Protein AF-0000000070765058 (afdb_homodimer)

Foldseek 3Di:
DAFAFQDPPDPRRHADADPVQRQARPVRRDGVLRRLVSVVVVVPPPDVPDLDQLDLVLLLSLVCLWQARFFFGDVVVLVLNCLSCVSDDPVSVQVSQVVRPHHPVCSVVGGHVVLVVPPPDPVSVVVGGGRDPVCVVVSSVSSCVNRVSPD/DAFAFQDPPDPRRHADADPVQRQARPVRRDGVLRRLVSVVVVVVVPDVPDLDQLDLVLLLSLVCLWQARFFFGDVVVLVLNCLSCVSDDPVSVQVSQVVRVHHPVCSVVGGHVVLVVPPPDPVSVVVGGGRDPVCVVVSSVSSCVNRVSPD

pLDDT: mean 85.65, std 16.6, range [37.66, 98.44]

Radius of gyration: 21.24 Å; Cα contacts (8 Å, |Δi|>4): 406; chains: 2; bounding box: 40×62×58 Å

Structure (mmCIF, N/CA/C/O backbone):
data_AF-0000000070765058-model_v1
#
loop_
_entity.id
_entity.type
_entity.pdbx_description
1 polymer 'Basonuclin zinc finger protein 2'
#
loop_
_atom_site.group_PDB
_atom_site.id
_atom_site.type_symbol
_atom_site.label_atom_id
_atom_site.label_alt_id
_atom_site.label_comp_id
_atom_site.label_asym_id
_atom_site.label_entity_id
_atom_site.label_seq_id
_atom_site.pdbx_PDB_ins_code
_atom_site.Cartn_x
_atom_site.Cartn_y
_atom_site.Cartn_z
_atom_site.occupancy
_atom_site.B_iso_or_equiv
_atom_site.auth_seq_id
_atom_site.auth_comp_id
_atom_site.auth_asym_id
_atom_site.auth_atom_id
_atom_site.pdbx_PDB_model_num
ATOM 1 N N . ASP A 1 1 ? -2.879 30.562 4.52 1 66.06 1 ASP A N 1
ATOM 2 C CA . ASP A 1 1 ? -1.509 30.906 4.891 1 66.06 1 ASP A CA 1
ATOM 3 C C . ASP A 1 1 ? -0.504 30.219 3.961 1 66.06 1 ASP A C 1
ATOM 5 O O . ASP A 1 1 ? -0.756 29.125 3.463 1 66.06 1 ASP A O 1
ATOM 9 N N . ALA A 1 2 ? 0.428 31 3.426 1 84.31 2 ALA A N 1
ATOM 10 C CA . ALA A 1 2 ? 1.481 30.484 2.557 1 84.31 2 ALA A CA 1
ATOM 11 C C . ALA A 1 2 ? 2.264 29.375 3.25 1 84.31 2 ALA A C 1
ATOM 13 O O . ALA A 1 2 ? 2.59 29.484 4.434 1 84.31 2 ALA A O 1
ATOM 14 N N . ILE A 1 3 ? 2.387 28.281 2.576 1 92.75 3 ILE A N 1
ATOM 15 C CA . ILE A 1 3 ? 3.107 27.141 3.141 1 92.75 3 ILE A CA 1
ATOM 16 C C . ILE A 1 3 ? 4.566 27.188 2.693 1 92.75 3 ILE A C 1
ATOM 18 O O . ILE A 1 3 ? 4.859 27.062 1.503 1 92.75 3 ILE A O 1
ATOM 22 N N . ARG A 1 4 ? 5.469 27.422 3.609 1 94.94 4 ARG A N 1
ATOM 23 C CA . ARG A 1 4 ? 6.895 27.531 3.305 1 94.94 4 ARG A CA 1
ATOM 24 C C . ARG A 1 4 ? 7.539 26.156 3.189 1 94.94 4 ARG A C 1
ATOM 26 O O . ARG A 1 4 ? 7.012 25.172 3.715 1 94.94 4 ARG A O 1
ATOM 33 N N . CYS A 1 5 ? 8.68 26.062 2.475 1 96.31 5 CYS A N 1
ATOM 34 C CA . CYS A 1 5 ? 9.453 24.828 2.391 1 96.31 5 CYS A CA 1
ATOM 35 C C . CYS A 1 5 ? 10.266 24.609 3.662 1 96.31 5 CYS A C 1
ATOM 37 O O . CYS A 1 5 ? 10.922 25.531 4.152 1 96.31 5 CYS A O 1
ATOM 39 N N . THR A 1 6 ? 10.305 23.406 4.195 1 94.88 6 THR A N 1
ATOM 40 C CA . THR A 1 6 ? 10.938 23.156 5.48 1 94.88 6 THR A CA 1
ATOM 41 C C . THR A 1 6 ? 12.336 22.562 5.285 1 94.88 6 THR A C 1
ATOM 43 O O . THR A 1 6 ? 13.062 22.344 6.258 1 94.88 6 THR A O 1
ATOM 46 N N . LEU A 1 7 ? 12.656 22.281 4.035 1 95.06 7 LEU A N 1
ATOM 47 C CA . LEU A 1 7 ? 13.977 21.703 3.787 1 95.06 7 LEU A CA 1
ATOM 48 C C . LEU A 1 7 ? 15.07 22.703 4.141 1 95.06 7 LEU A C 1
ATOM 50 O O . LEU A 1 7 ? 14.93 23.906 3.898 1 95.06 7 LEU A O 1
ATOM 54 N N . VAL A 1 8 ? 16.109 22.125 4.543 1 93.81 8 VAL A N 1
ATOM 55 C CA . VAL A 1 8 ? 17.234 22.922 4.992 1 93.81 8 VAL A CA 1
ATOM 56 C C . VAL A 1 8 ? 17.797 23.734 3.826 1 93.81 8 VAL A C 1
ATOM 58 O O . VAL A 1 8 ? 17.953 23.219 2.721 1 93.81 8 VAL A O 1
ATOM 61 N N . ASN A 1 9 ? 18.031 24.969 4.02 1 94.25 9 ASN A N 1
ATOM 62 C CA . ASN A 1 9 ? 18.672 25.891 3.098 1 94.25 9 ASN A CA 1
ATOM 63 C C . ASN A 1 9 ? 17.75 26.266 1.944 1 94.25 9 ASN A C 1
ATOM 65 O O . ASN A 1 9 ? 18.188 26.812 0.934 1 94.25 9 ASN A O 1
ATOM 69 N N . CYS A 1 10 ? 16.531 25.891 2.012 1 96.56 10 CYS A N 1
ATOM 70 C CA . CYS A 1 10 ? 15.578 26.359 1.015 1 96.56 10 CYS A CA 1
ATOM 71 C C . CYS A 1 10 ? 14.914 27.656 1.457 1 96.56 10 CYS A C 1
ATOM 73 O O . CYS A 1 10 ? 14.484 27.766 2.607 1 96.56 10 CYS A O 1
ATOM 75 N N . THR A 1 11 ? 14.758 28.672 0.621 1 95.62 11 THR A N 1
ATOM 76 C CA . THR A 1 11 ? 14.211 29.969 0.979 1 95.62 11 THR A CA 1
ATOM 77 C C . THR A 1 11 ? 12.805 30.141 0.412 1 95.62 11 THR A C 1
ATOM 79 O O . THR A 1 11 ? 12.258 31.25 0.395 1 95.62 11 THR A O 1
ATOM 82 N N . CYS A 1 12 ? 12.219 29.078 -0.05 1 96.75 12 CYS A N 1
ATOM 83 C CA . CYS A 1 12 ? 10.883 29.109 -0.642 1 96.75 12 CYS A CA 1
ATOM 84 C C . CYS A 1 12 ? 9.836 29.469 0.403 1 96.75 12 CYS A C 1
ATOM 86 O O . CYS A 1 12 ? 9.727 28.812 1.433 1 96.75 12 CYS A O 1
ATOM 88 N N . GLU A 1 13 ? 8.953 30.547 0.189 1 94.69 13 GLU A N 1
ATOM 89 C CA . GLU A 1 13 ? 8.008 31.047 1.187 1 94.69 13 GLU A CA 1
ATOM 90 C C . GLU A 1 13 ? 6.59 30.578 0.891 1 94.69 13 GLU A C 1
ATOM 92 O O . GLU A 1 13 ? 5.695 30.734 1.725 1 94.69 13 GLU A O 1
ATOM 97 N N . CYS A 1 14 ? 6.473 29.984 -0.295 1 95.88 14 CYS A N 1
ATOM 98 C CA . CYS A 1 14 ? 5.117 29.609 -0.673 1 95.88 14 CYS A CA 1
ATOM 99 C C . CYS A 1 14 ? 5.133 28.469 -1.682 1 95.88 14 CYS A C 1
ATOM 101 O O . CYS A 1 14 ? 5.742 28.578 -2.746 1 95.88 14 CYS A O 1
ATOM 103 N N . PHE A 1 15 ? 4.449 27.359 -1.296 1 97.31 15 PHE A N 1
ATOM 104 C CA . PHE A 1 15 ? 4.297 26.25 -2.23 1 97.31 15 PHE A CA 1
ATOM 105 C C . PHE A 1 15 ? 3.449 26.656 -3.428 1 97.31 15 PHE A C 1
ATOM 107 O O . PHE A 1 15 ? 2.346 27.188 -3.264 1 97.31 15 PHE A O 1
ATOM 114 N N . GLN A 1 16 ? 3.951 26.5 -4.637 1 96.75 16 GLN A N 1
ATOM 115 C CA . GLN A 1 16 ? 3.229 26.688 -5.887 1 96.75 16 GLN A CA 1
ATOM 116 C C . GLN A 1 16 ? 3.195 25.406 -6.711 1 96.75 16 GLN A C 1
ATOM 118 O O . GLN A 1 16 ? 4.203 25.016 -7.301 1 96.75 16 GLN A O 1
ATOM 123 N N . PRO A 1 17 ? 2.027 24.812 -6.703 1 95 17 PRO A N 1
ATOM 124 C CA . PRO A 1 17 ? 1.962 23.531 -7.414 1 95 17 PRO A CA 1
ATOM 125 C C . PRO A 1 17 ? 2.406 23.641 -8.867 1 95 17 PRO A C 1
ATOM 127 O O . PRO A 1 17 ? 2.07 24.609 -9.555 1 95 17 PRO A O 1
ATOM 130 N N . GLY A 1 18 ? 3.154 22.625 -9.281 1 92.38 18 GLY A N 1
ATOM 131 C CA . GLY A 1 18 ? 3.59 22.578 -10.664 1 92.38 18 GLY A CA 1
ATOM 132 C C . GLY A 1 18 ? 2.463 22.281 -11.633 1 92.38 18 GLY A C 1
ATOM 133 O O . GLY A 1 18 ? 1.428 21.75 -11.25 1 92.38 18 GLY A O 1
ATOM 134 N N . LYS A 1 19 ? 2.701 22.625 -12.906 1 87.56 19 LYS A N 1
ATOM 135 C CA . LYS A 1 19 ? 1.713 22.391 -13.953 1 87.56 19 LYS A CA 1
ATOM 136 C C . LYS A 1 19 ? 1.65 20.922 -14.328 1 87.56 19 LYS A C 1
ATOM 138 O O . LYS A 1 19 ? 0.565 20.375 -14.539 1 87.56 19 LYS A O 1
ATOM 143 N N . ILE A 1 20 ? 2.781 20.266 -14.305 1 85 20 ILE A N 1
ATOM 144 C CA . ILE A 1 20 ? 2.877 18.859 -14.703 1 85 20 ILE A CA 1
ATOM 145 C C . ILE A 1 20 ? 2.723 17.953 -13.477 1 85 20 ILE A C 1
ATOM 147 O O . ILE A 1 20 ? 1.953 17 -13.5 1 85 20 ILE A O 1
ATOM 151 N N . ASN A 1 21 ? 3.533 18.281 -12.508 1 89.25 21 ASN A N 1
ATOM 152 C CA . ASN A 1 21 ? 3.479 17.531 -11.266 1 89.25 21 ASN A CA 1
ATOM 153 C C . ASN A 1 21 ? 2.928 18.375 -10.117 1 89.25 21 ASN A C 1
ATOM 155 O O . ASN A 1 21 ? 3.625 19.25 -9.594 1 89.25 21 ASN A O 1
ATOM 159 N N . LEU A 1 22 ? 1.725 18.031 -9.672 1 93.75 22 LEU A N 1
ATOM 160 C CA . LEU A 1 22 ? 1.022 18.781 -8.648 1 93.75 22 LEU A CA 1
ATOM 161 C C . LEU A 1 22 ? 1.778 18.734 -7.324 1 93.75 22 LEU A C 1
ATOM 163 O O . LEU A 1 22 ? 1.591 19.609 -6.469 1 93.75 22 LEU A O 1
ATOM 167 N N . ARG A 1 23 ? 2.635 17.734 -7.117 1 96.12 23 ARG A N 1
ATOM 168 C CA . ARG A 1 23 ? 3.256 17.547 -5.809 1 96.12 23 ARG A CA 1
ATOM 169 C C . ARG A 1 23 ? 4.645 18.172 -5.766 1 96.12 23 ARG A C 1
ATOM 171 O O . ARG A 1 23 ? 5.395 17.969 -4.809 1 96.12 23 ARG A O 1
ATOM 178 N N . THR A 1 24 ? 4.953 18.859 -6.84 1 96.5 24 THR A N 1
ATOM 179 C CA . THR A 1 24 ? 6.242 19.547 -6.898 1 96.5 24 THR A CA 1
ATOM 180 C C . THR A 1 24 ? 6.047 21.047 -7.004 1 96.5 24 THR A C 1
ATOM 182 O O . THR A 1 24 ? 5.254 21.531 -7.82 1 96.5 24 THR A O 1
ATOM 185 N N . CYS A 1 25 ? 6.801 21.797 -6.176 1 97.25 25 CYS A N 1
ATOM 186 C CA . CYS A 1 25 ? 6.703 23.25 -6.168 1 97.25 25 CYS A CA 1
ATOM 187 C C . CYS A 1 25 ? 7.328 23.859 -7.422 1 97.25 25 CYS A C 1
ATOM 189 O O . CYS A 1 25 ? 8.453 23.5 -7.781 1 97.25 25 CYS A O 1
ATOM 191 N N . ASP A 1 26 ? 6.625 24.719 -8.055 1 96.56 26 ASP A N 1
ATOM 192 C CA . ASP A 1 26 ? 7.102 25.328 -9.289 1 96.56 26 ASP A CA 1
ATOM 193 C C . ASP A 1 26 ? 8.266 26.281 -9.023 1 96.56 26 ASP A C 1
ATOM 195 O O . ASP A 1 26 ? 9.094 26.531 -9.906 1 96.56 26 ASP A O 1
ATOM 199 N N . GLN A 1 27 ? 8.375 26.812 -7.848 1 95.38 27 GLN A N 1
ATOM 200 C CA . GLN A 1 27 ? 9.383 27.812 -7.492 1 95.38 27 GLN A CA 1
ATOM 201 C C . GLN A 1 27 ? 10.695 27.141 -7.078 1 95.38 27 GLN A C 1
ATOM 203 O O . GLN A 1 27 ? 11.734 27.359 -7.703 1 95.38 27 GLN A O 1
ATOM 208 N N . CYS A 1 28 ? 10.625 26.25 -6.082 1 97 28 CYS A N 1
ATOM 209 C CA . CYS A 1 28 ? 11.859 25.719 -5.531 1 97 28 CYS A CA 1
ATOM 210 C C . CYS A 1 28 ? 12.086 24.281 -6.008 1 97 28 CYS A C 1
ATOM 212 O O . CYS A 1 28 ? 13.148 23.703 -5.766 1 97 28 CYS A O 1
ATOM 214 N N . LYS A 1 29 ? 11.148 23.625 -6.586 1 96.75 29 LYS A N 1
ATOM 215 C CA . LYS A 1 29 ? 11.188 22.281 -7.18 1 96.75 29 LYS A CA 1
ATOM 216 C C . LYS A 1 29 ? 11.242 21.203 -6.102 1 96.75 29 LYS A C 1
ATOM 218 O O . LYS A 1 29 ? 11.547 20.047 -6.391 1 96.75 29 LYS A O 1
ATOM 223 N N . HIS A 1 30 ? 10.992 21.562 -4.836 1 96.81 30 HIS A N 1
ATOM 224 C CA . HIS A 1 30 ? 10.844 20.578 -3.775 1 96.81 30 HIS A CA 1
ATOM 225 C C . HIS A 1 30 ? 9.406 20.062 -3.695 1 96.81 30 HIS A C 1
ATOM 227 O O . HIS A 1 30 ? 8.492 20.688 -4.242 1 96.81 30 HIS A O 1
ATOM 233 N N . GLY A 1 31 ? 9.281 18.953 -3.016 1 96.81 31 GLY A N 1
ATOM 234 C CA . GLY A 1 31 ? 8.016 18.25 -3.023 1 96.81 31 GLY A CA 1
ATOM 235 C C . GLY A 1 31 ? 6.992 18.844 -2.076 1 96.81 31 GLY A C 1
ATOM 236 O O . GLY A 1 31 ? 7.336 19.625 -1.195 1 96.81 31 GLY A O 1
ATOM 237 N N . TRP A 1 32 ? 5.828 18.438 -2.275 1 97.44 32 TRP A N 1
ATOM 238 C CA . TRP A 1 32 ? 4.688 18.859 -1.473 1 97.44 32 TRP A CA 1
ATOM 239 C C . TRP A 1 32 ? 4.93 18.578 0.007 1 97.44 32 TRP A C 1
ATOM 241 O O . TRP A 1 32 ? 4.691 19.453 0.854 1 97.44 32 TRP A O 1
ATOM 251 N N . VAL A 1 33 ? 5.414 17.375 0.367 1 97 33 VAL A N 1
ATOM 252 C CA . VAL A 1 33 ? 5.566 17 1.769 1 97 33 VAL A CA 1
ATOM 253 C C . VAL A 1 33 ? 6.547 17.938 2.455 1 97 33 VAL A C 1
ATOM 255 O O . VAL A 1 33 ? 6.309 18.375 3.586 1 97 33 VAL A O 1
ATOM 258 N N . ALA A 1 34 ? 7.551 18.297 1.784 1 96.19 34 ALA A N 1
ATOM 259 C CA . ALA A 1 34 ? 8.539 19.234 2.33 1 96.19 34 ALA A CA 1
ATOM 260 C C . ALA A 1 34 ? 7.898 20.578 2.67 1 96.19 34 ALA A C 1
ATOM 262 O O . ALA A 1 34 ? 8.359 21.281 3.572 1 96.19 34 ALA A O 1
ATOM 263 N N . HIS A 1 35 ? 6.855 20.984 1.977 1 96.38 35 HIS A N 1
ATOM 264 C CA . HIS A 1 35 ? 6.168 22.25 2.209 1 96.38 35 HIS A CA 1
ATOM 265 C C . HIS A 1 35 ? 5.043 22.078 3.225 1 96.38 35 HIS A C 1
ATOM 267 O O . HIS A 1 35 ? 4.945 22.859 4.18 1 96.38 35 HIS A O 1
ATOM 273 N N . ALA A 1 36 ? 4.316 21.031 3.049 1 95.38 36 ALA A N 1
ATOM 274 C CA . ALA A 1 36 ? 3.111 20.828 3.846 1 95.38 36 ALA A CA 1
ATOM 275 C C . ALA A 1 36 ? 3.457 20.594 5.312 1 95.38 36 ALA A C 1
ATOM 277 O O . ALA A 1 36 ? 2.635 20.844 6.199 1 95.38 36 ALA A O 1
ATOM 278 N N . LEU A 1 37 ? 4.621 20.125 5.578 1 93.06 37 LEU A N 1
ATOM 279 C CA . LEU A 1 37 ? 5.07 19.953 6.953 1 93.06 37 LEU A CA 1
ATOM 280 C C . LEU A 1 37 ? 5.121 21.281 7.691 1 93.06 37 LEU A C 1
ATOM 282 O O . LEU A 1 37 ? 5.078 21.312 8.922 1 93.06 37 LEU A O 1
ATOM 286 N N . ASP A 1 38 ? 5.254 22.344 6.988 1 91.44 38 ASP A N 1
ATOM 287 C CA . ASP A 1 38 ? 5.266 23.672 7.582 1 91.44 38 ASP A CA 1
ATOM 288 C C . ASP A 1 38 ? 3.973 23.938 8.344 1 91.44 38 ASP A C 1
ATOM 290 O O . ASP A 1 38 ? 3.992 24.578 9.398 1 91.44 38 ASP A O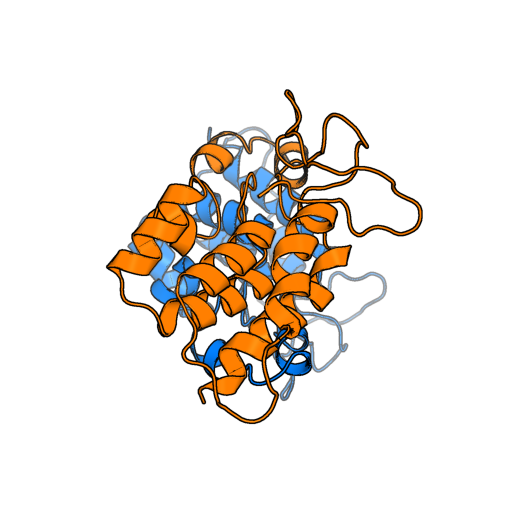 1
ATOM 294 N N . LYS A 1 39 ? 2.879 23.484 7.844 1 85.81 39 LYS A N 1
ATOM 295 C CA . LYS A 1 39 ? 1.576 23.688 8.477 1 85.81 39 LYS A CA 1
ATOM 296 C C . LYS A 1 39 ? 1.509 22.969 9.82 1 85.81 39 LYS A C 1
ATOM 298 O O . LYS A 1 39 ? 0.8 23.406 10.727 1 85.81 39 LYS A O 1
ATOM 303 N N . LEU A 1 40 ? 2.184 21.859 9.898 1 82.56 40 LEU A N 1
ATOM 304 C CA . LEU A 1 40 ? 2.109 21.031 11.102 1 82.56 40 LEU A CA 1
ATOM 305 C C . LEU A 1 40 ? 3.113 21.5 12.148 1 82.56 40 LEU A C 1
ATOM 307 O O . LEU A 1 40 ? 2.969 21.203 13.336 1 82.56 40 LEU A O 1
ATOM 311 N N . SER A 1 41 ? 4.285 22.016 11.742 1 68.25 41 SER A N 1
ATOM 312 C CA . SER A 1 41 ? 5.27 22.562 12.68 1 68.25 41 SER A CA 1
ATOM 313 C C . SER A 1 41 ? 4.699 23.734 13.461 1 68.25 41 SER A C 1
ATOM 315 O O . SER A 1 41 ? 5.051 23.953 14.625 1 68.25 41 SER A O 1
ATOM 317 N N . THR A 1 42 ? 4.031 24.547 12.805 1 56.22 42 THR A N 1
ATOM 318 C CA . THR A 1 42 ? 3.451 25.719 13.453 1 56.22 42 THR A CA 1
ATOM 319 C C . THR A 1 42 ? 2.371 25.312 14.445 1 56.22 42 THR A C 1
ATOM 321 O O . THR A 1 42 ? 2.039 26.062 15.359 1 56.22 42 THR A O 1
ATOM 324 N N . GLN A 1 43 ? 1.764 24.172 14.227 1 54.59 43 GLN A N 1
ATOM 325 C CA . GLN A 1 43 ? 0.811 23.656 15.203 1 54.59 43 GLN A CA 1
ATOM 326 C C . GLN A 1 43 ? 1.528 23.094 16.438 1 54.59 43 GLN A C 1
ATOM 328 O O . GLN A 1 43 ? 0.917 22.422 17.266 1 54.59 43 GLN A O 1
ATOM 333 N N . HIS A 1 44 ? 2.725 23.297 16.578 1 44.66 44 HIS A N 1
ATOM 334 C CA . HIS A 1 44 ? 3.553 22.953 17.734 1 44.66 44 HIS A CA 1
ATOM 335 C C . HIS A 1 44 ? 2.727 22.938 19.016 1 44.66 44 HIS A C 1
ATOM 337 O O . HIS A 1 44 ? 3.232 22.562 20.078 1 44.66 44 HIS A O 1
ATOM 343 N N . LEU A 1 45 ? 1.974 24.016 19.328 1 41.59 45 LEU A N 1
ATOM 344 C CA . LEU A 1 45 ? 1.735 24.188 20.75 1 41.59 45 LEU A CA 1
ATOM 345 C C . LEU A 1 45 ? 1.034 22.969 21.344 1 41.59 45 LEU A C 1
ATOM 347 O O . LEU A 1 45 ? -0.188 22.969 21.5 1 41.59 45 LEU A O 1
ATOM 351 N N . TYR A 1 46 ? 1.175 21.844 20.688 1 39.25 46 TYR A N 1
ATOM 352 C CA . TYR A 1 46 ? 0.5 20.75 21.391 1 39.25 46 TYR A CA 1
ATOM 353 C C . TYR A 1 46 ? 1.128 20.516 22.75 1 39.25 46 TYR A C 1
ATOM 355 O O . TYR A 1 46 ? 2.354 20.453 22.875 1 39.25 46 TYR A O 1
ATOM 363 N N . HIS A 1 47 ? 0.728 21.109 23.703 1 42.06 47 HIS A N 1
ATOM 364 C CA . HIS A 1 47 ? 1.065 20.781 25.078 1 42.06 47 HIS A CA 1
ATOM 365 C C . HIS A 1 47 ? 0.95 19.281 25.344 1 42.06 47 HIS A C 1
ATOM 367 O O . HIS A 1 47 ? -0.092 18.688 25.062 1 42.06 47 HIS A O 1
ATOM 373 N N . PRO A 1 48 ? 2.047 18.547 25.5 1 42.16 48 PRO A N 1
ATOM 374 C CA . PRO A 1 48 ? 2.123 17.125 25.859 1 42.16 48 PRO A CA 1
ATOM 375 C C . PRO A 1 48 ? 0.939 16.672 26.703 1 42.16 48 PRO A C 1
ATOM 377 O O . PRO A 1 48 ? 0.8 15.477 26.984 1 42.16 48 PRO A O 1
ATOM 380 N N . THR A 1 49 ? 0.555 17.469 27.656 1 41.59 49 THR A N 1
ATOM 381 C CA . THR A 1 49 ? -0.321 16.938 28.703 1 41.59 49 THR A CA 1
ATOM 382 C C . THR A 1 49 ? -1.651 16.484 28.109 1 41.59 49 THR A C 1
ATOM 384 O O . THR A 1 49 ? -2.346 15.656 28.688 1 41.59 49 THR A O 1
ATOM 387 N N . GLN A 1 50 ? -2.506 17.438 27.469 1 41.62 50 GLN A N 1
ATOM 388 C CA . GLN A 1 50 ? -3.93 17.188 27.25 1 41.62 50 GLN A CA 1
ATOM 389 C C . GLN A 1 50 ? -4.168 16.422 25.969 1 41.62 50 GLN A C 1
ATOM 391 O O . GLN A 1 50 ? -3.516 16.688 24.953 1 41.62 50 GLN A O 1
ATOM 396 N N . VAL A 1 51 ? -4.43 15.141 26.031 1 44.62 51 VAL A N 1
ATOM 397 C CA . VAL A 1 51 ? -4.992 14.305 24.969 1 44.62 51 VAL A CA 1
ATOM 398 C C . VAL A 1 51 ? -5.789 15.172 24 1 44.62 51 VAL A C 1
ATOM 400 O O . VAL A 1 51 ? -6.824 15.734 24.359 1 44.62 51 VAL A O 1
ATOM 403 N N . GLU A 1 52 ? -5.258 15.992 23.219 1 47.81 52 GLU A N 1
ATOM 404 C CA . GLU A 1 52 ? -6.039 16.891 22.375 1 47.81 52 GLU A CA 1
ATOM 405 C C . GLU A 1 52 ? -6.93 16.125 21.406 1 47.81 52 GLU A C 1
ATOM 407 O O . GLU A 1 52 ? -6.559 15.039 20.938 1 47.81 52 GLU A O 1
ATOM 412 N N . ILE A 1 53 ? -8.297 16.25 21.484 1 55.75 53 ILE A N 1
ATOM 413 C CA . ILE A 1 53 ? -9.359 15.906 20.547 1 55.75 53 ILE A CA 1
ATOM 414 C C . ILE A 1 53 ? -8.852 16.094 19.109 1 55.75 53 ILE A C 1
ATOM 416 O O . ILE A 1 53 ? -8.383 17.172 18.75 1 55.75 53 ILE A O 1
ATOM 420 N N . VAL A 1 54 ? -8.492 14.984 18.516 1 64.88 54 VAL A N 1
ATOM 421 C CA . VAL A 1 54 ? -8.125 15.031 17.109 1 64.88 54 VAL A CA 1
ATOM 422 C C . VAL A 1 54 ? -9.094 15.938 16.359 1 64.88 54 VAL A C 1
ATOM 424 O O . VAL A 1 54 ? -10.305 15.719 16.375 1 64.88 54 VAL A O 1
ATOM 427 N N . GLN A 1 55 ? -8.664 17.109 16.016 1 79.69 55 GLN A N 1
ATOM 428 C CA . GLN A 1 55 ? -9.469 18.078 15.258 1 79.69 55 GLN A CA 1
ATOM 429 C C . GLN A 1 55 ? -9.414 17.781 13.766 1 79.69 55 GLN A C 1
ATOM 431 O O . GLN A 1 55 ? -8.383 17.328 13.25 1 79.69 55 GLN A O 1
ATOM 436 N N . SER A 1 56 ? -10.508 17.969 13.141 1 84.88 56 SER A N 1
ATOM 437 C CA . SER A 1 56 ? -10.68 17.688 11.719 1 84.88 56 SER A CA 1
ATOM 438 C C . SER A 1 56 ? -9.648 18.422 10.875 1 84.88 56 SER A C 1
ATOM 440 O O . SER A 1 56 ? -9.133 17.875 9.898 1 84.88 56 SER A O 1
ATOM 442 N N . ASN A 1 57 ? -9.266 19.609 11.305 1 87.94 57 ASN A N 1
ATOM 443 C CA . ASN A 1 57 ? -8.312 20.406 10.531 1 87.94 57 ASN A CA 1
ATOM 444 C C . ASN A 1 57 ? -6.91 19.797 10.57 1 87.94 57 ASN A C 1
ATOM 446 O O . ASN A 1 57 ? -6.184 19.828 9.578 1 87.94 57 ASN A O 1
ATOM 450 N N . VAL A 1 58 ? -6.555 19.281 11.711 1 87.25 58 VAL A N 1
ATOM 451 C CA . VAL A 1 58 ? -5.25 18.641 11.852 1 87.25 58 VAL A CA 1
ATOM 452 C C . VAL A 1 58 ? -5.219 17.359 11.031 1 87.25 58 VAL A C 1
ATOM 454 O O . VAL A 1 58 ? -4.234 17.078 10.336 1 87.25 58 VAL A O 1
ATOM 457 N N . VAL A 1 59 ? -6.32 16.641 11.086 1 91.81 59 VAL A N 1
ATOM 458 C CA . VAL A 1 59 ? -6.398 15.398 10.32 1 91.81 59 VAL A CA 1
ATOM 459 C C . VAL A 1 59 ? -6.355 15.719 8.828 1 91.81 59 VAL A C 1
ATOM 461 O O . VAL A 1 59 ? -5.742 14.984 8.047 1 91.81 59 VAL A O 1
ATOM 464 N N . PHE A 1 60 ? -6.961 16.844 8.422 1 94.06 60 PHE A N 1
ATOM 465 C CA . PHE A 1 60 ? -6.875 17.281 7.031 1 94.06 60 PHE A CA 1
ATOM 466 C C . PHE A 1 60 ? -5.426 17.531 6.629 1 94.06 60 PHE A C 1
ATOM 468 O O . PHE A 1 60 ? -4.98 17.078 5.578 1 94.06 60 PHE A O 1
ATOM 475 N N . ASP A 1 61 ? -4.73 18.203 7.465 1 92.88 61 ASP A N 1
ATOM 476 C CA . ASP A 1 61 ? -3.348 18.547 7.145 1 92.88 61 ASP A CA 1
ATOM 477 C C . ASP A 1 61 ? -2.482 17.281 7.055 1 92.88 61 ASP A C 1
ATOM 479 O O . ASP A 1 61 ? -1.658 17.156 6.148 1 92.88 61 ASP A O 1
ATOM 483 N N . ILE A 1 62 ? -2.641 16.391 7.941 1 93.19 62 ILE A N 1
ATOM 484 C CA . ILE A 1 62 ? -1.882 15.148 7.922 1 93.19 62 ILE A CA 1
ATOM 485 C C . ILE A 1 62 ? -2.258 14.328 6.688 1 93.19 62 ILE A C 1
ATOM 487 O O . ILE A 1 62 ? -1.385 13.812 5.988 1 93.19 62 ILE A O 1
ATOM 491 N N . SER A 1 63 ? -3.543 14.242 6.41 1 96.44 63 SER A N 1
ATOM 492 C CA . SER A 1 63 ? -4.02 13.508 5.246 1 96.44 63 SER A CA 1
ATOM 493 C C . SER A 1 63 ? -3.473 14.102 3.953 1 96.44 63 SER A C 1
ATOM 495 O O . SER A 1 63 ? -3.18 13.375 3.002 1 96.44 63 SER A O 1
ATOM 497 N N . SER A 1 64 ? -3.383 15.414 3.904 1 97 64 SER A N 1
ATOM 498 C CA . SER A 1 64 ? -2.93 16.094 2.693 1 97 64 SER A CA 1
ATOM 499 C C . SER A 1 64 ? -1.495 15.703 2.35 1 97 64 SER A C 1
ATOM 501 O O . SER A 1 64 ? -1.116 15.688 1.176 1 97 64 SER A O 1
ATOM 503 N N . LEU A 1 65 ? -0.681 15.367 3.354 1 96.5 65 LEU A N 1
ATOM 504 C CA . LEU A 1 65 ? 0.684 14.922 3.105 1 96.5 65 LEU A CA 1
ATOM 505 C C . LEU A 1 65 ? 0.69 13.656 2.256 1 96.5 65 LEU A C 1
ATOM 507 O O . LEU A 1 65 ? 1.538 13.5 1.373 1 96.5 65 LEU A O 1
ATOM 511 N N . MET A 1 66 ? -0.259 12.789 2.465 1 96.94 66 MET A N 1
ATOM 512 C CA . MET A 1 66 ? -0.278 11.445 1.889 1 96.94 66 MET A CA 1
ATOM 513 C C . MET A 1 66 ? -1.157 11.398 0.644 1 96.94 66 MET A C 1
ATOM 515 O O . MET A 1 66 ? -0.903 10.617 -0.272 1 96.94 66 MET A O 1
ATOM 519 N N . LEU A 1 67 ? -2.158 12.281 0.583 1 98 67 LEU A N 1
ATOM 520 C CA . LEU A 1 67 ? -3.195 12.078 -0.422 1 98 67 LEU A CA 1
ATOM 521 C C . LEU A 1 67 ? -3.158 13.18 -1.476 1 98 67 LEU A C 1
ATOM 523 O O . LEU A 1 67 ? -3.539 12.953 -2.627 1 98 67 LEU A O 1
ATOM 527 N N . TYR A 1 68 ? -2.781 14.383 -1.129 1 97.44 68 TYR A N 1
ATOM 528 C CA . TYR A 1 68 ? -2.842 15.492 -2.076 1 97.44 68 TYR A CA 1
ATOM 529 C C . TYR A 1 68 ? -2.051 15.172 -3.34 1 97.44 68 TYR A C 1
ATOM 531 O O . TYR A 1 68 ? -0.847 14.914 -3.277 1 97.44 68 TYR A O 1
ATOM 539 N N . GLY A 1 69 ? -2.764 15.141 -4.402 1 95.56 69 GLY A N 1
ATOM 540 C CA . GLY A 1 69 ? -2.129 14.961 -5.699 1 95.56 69 GLY A CA 1
ATOM 541 C C . GLY A 1 69 ? -1.681 13.539 -5.957 1 95.56 69 GLY A C 1
ATOM 542 O O . GLY A 1 69 ? -0.983 13.273 -6.941 1 95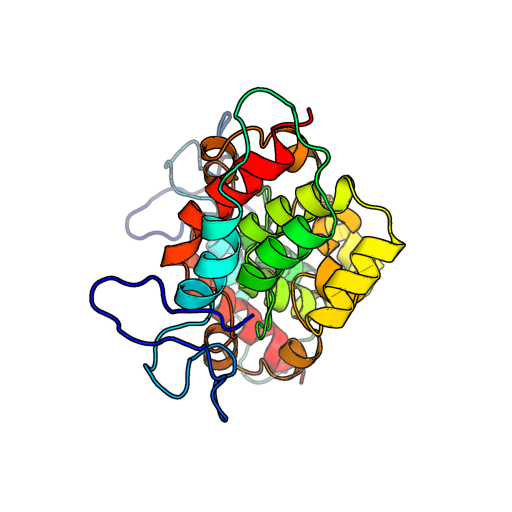.56 69 GLY A O 1
ATOM 543 N N . THR A 1 70 ? -1.896 12.641 -5.098 1 96.75 70 THR A N 1
ATOM 544 C CA . THR A 1 70 ? -1.474 11.258 -5.273 1 96.75 70 THR A CA 1
ATOM 545 C C . THR A 1 70 ? -2.57 10.438 -5.949 1 96.75 70 THR A C 1
ATOM 547 O O . THR A 1 70 ? -3.715 10.883 -6.043 1 96.75 70 THR A O 1
ATOM 550 N N . GLN A 1 71 ? -2.129 9.328 -6.445 1 95.88 71 GLN A N 1
ATOM 551 C CA . GLN A 1 71 ? -3.043 8.445 -7.16 1 95.88 71 GLN A CA 1
ATOM 552 C C . GLN A 1 71 ? -3.316 7.176 -6.359 1 95.88 71 GLN A C 1
ATOM 554 O O . GLN A 1 71 ? -4.262 6.438 -6.656 1 95.88 71 GLN A O 1
ATOM 559 N N . ALA A 1 72 ? -2.514 6.887 -5.418 1 96.69 72 ALA A N 1
ATOM 560 C CA . ALA A 1 72 ? -2.629 5.719 -4.551 1 96.69 72 ALA A CA 1
ATOM 561 C C . ALA A 1 72 ? -1.983 5.977 -3.193 1 96.69 72 ALA A C 1
ATOM 563 O O . ALA A 1 72 ? -1.24 6.949 -3.027 1 96.69 72 ALA A O 1
ATOM 564 N N . VAL A 1 73 ? -2.326 5.156 -2.24 1 97.5 73 VAL A N 1
ATOM 565 C CA . VAL A 1 73 ? -1.792 5.301 -0.89 1 97.5 73 VAL A CA 1
ATOM 566 C C . VAL A 1 73 ? -1.109 4.008 -0.46 1 97.5 73 VAL A C 1
ATOM 568 O O . VAL A 1 73 ? -1.708 2.93 -0.527 1 97.5 73 VAL A O 1
ATOM 571 N N . PRO A 1 74 ? 0.16 4.129 -0.068 1 95.69 74 PRO A N 1
ATOM 572 C CA . PRO A 1 74 ? 0.811 2.932 0.462 1 95.69 74 PRO A CA 1
ATOM 573 C C . PRO A 1 74 ? 0.057 2.324 1.643 1 95.69 74 PRO A C 1
ATOM 575 O O . PRO A 1 74 ? -0.494 3.055 2.471 1 95.69 74 PRO A O 1
ATOM 578 N N . VAL A 1 75 ? 0.117 1.069 1.763 1 95.31 75 VAL A N 1
ATOM 579 C CA . VAL A 1 75 ? -0.799 0.358 2.648 1 95.31 75 VAL A CA 1
ATOM 580 C C . VAL A 1 75 ? -0.511 0.733 4.102 1 95.31 75 VAL A C 1
ATOM 582 O O . VAL A 1 75 ? -1.428 0.815 4.922 1 95.31 75 VAL A O 1
ATOM 585 N N . ARG A 1 76 ? 0.696 0.923 4.512 1 93 76 ARG A N 1
ATOM 586 C CA . ARG A 1 76 ? 0.987 1.293 5.891 1 93 76 ARG A CA 1
ATOM 587 C C . ARG A 1 76 ? 0.435 2.678 6.215 1 93 76 ARG A C 1
ATOM 589 O O . ARG A 1 76 ? -0.067 2.908 7.316 1 93 76 ARG A O 1
ATOM 596 N N . LEU A 1 77 ? 0.552 3.543 5.262 1 94.94 77 LEU A N 1
ATOM 597 C CA . LEU A 1 77 ? -0.014 4.875 5.453 1 94.94 77 LEU A CA 1
ATOM 598 C C . LEU A 1 77 ? -1.537 4.828 5.398 1 94.94 77 LEU A C 1
ATOM 600 O O . LEU A 1 77 ? -2.209 5.605 6.082 1 94.94 77 LEU A O 1
ATOM 604 N N . LYS A 1 78 ? -2.053 3.924 4.598 1 95.88 78 LYS A N 1
ATOM 605 C CA . LYS A 1 78 ? -3.498 3.721 4.566 1 95.88 78 LYS A CA 1
ATOM 606 C C . LYS A 1 78 ? -4.02 3.289 5.934 1 95.88 78 LYS A C 1
ATOM 608 O O . LYS A 1 78 ? -5.07 3.758 6.379 1 95.88 78 LYS A O 1
ATOM 613 N N . ILE A 1 79 ? -3.326 2.447 6.559 1 93.62 79 ILE A N 1
ATOM 614 C CA . ILE A 1 79 ? -3.707 1.986 7.891 1 93.62 79 ILE A CA 1
ATOM 615 C C . ILE A 1 79 ? -3.689 3.16 8.867 1 93.62 79 ILE A C 1
ATOM 617 O O . ILE A 1 79 ? -4.609 3.32 9.672 1 93.62 79 ILE A O 1
ATOM 621 N N . LEU A 1 80 ? -2.688 3.891 8.797 1 91.56 80 LEU A N 1
ATOM 622 C CA . LEU A 1 80 ? -2.57 5.07 9.641 1 91.56 80 LEU A CA 1
ATOM 623 C C . LEU A 1 80 ? -3.734 6.027 9.406 1 91.56 80 LEU A C 1
ATOM 625 O O . LEU A 1 80 ? -4.352 6.508 10.359 1 91.56 80 LEU A O 1
ATOM 629 N N . LEU A 1 81 ? -4.035 6.289 8.156 1 93.94 81 LEU A N 1
ATOM 630 C CA . LEU A 1 81 ? -5.133 7.188 7.809 1 93.94 81 LEU A CA 1
ATOM 631 C C . LEU A 1 81 ? -6.465 6.633 8.297 1 93.94 81 LEU A C 1
ATOM 633 O O . LEU A 1 81 ? -7.316 7.383 8.781 1 93.94 81 LEU A O 1
ATOM 637 N N . ASP A 1 82 ? -6.648 5.371 8.156 1 93.19 82 ASP A N 1
ATOM 638 C CA . ASP A 1 82 ? -7.867 4.746 8.656 1 93.19 82 ASP A CA 1
ATOM 639 C C . ASP A 1 82 ? -8.047 5 10.148 1 93.19 82 ASP A C 1
ATOM 641 O O . ASP A 1 82 ? -9.164 5.242 10.617 1 93.19 82 ASP A O 1
ATOM 645 N N . ARG A 1 83 ? -7.008 4.883 10.812 1 89.62 83 ARG A N 1
ATOM 646 C CA . ARG A 1 83 ? -7.059 5.133 12.25 1 89.62 83 ARG A CA 1
ATOM 647 C C . ARG A 1 83 ? -7.426 6.586 12.539 1 89.62 83 ARG A C 1
ATOM 649 O O . ARG A 1 83 ? -8.258 6.859 13.406 1 89.62 83 ARG A O 1
ATOM 656 N N . LEU A 1 84 ? -6.812 7.48 11.883 1 90.19 84 LEU A N 1
ATOM 657 C CA . LEU A 1 84 ? -7.117 8.898 12.062 1 90.19 84 LEU A CA 1
ATOM 658 C C . LEU A 1 84 ? -8.57 9.188 11.703 1 90.19 84 LEU A C 1
ATOM 660 O O . LEU A 1 84 ? -9.25 9.93 12.406 1 90.19 84 LEU A O 1
ATOM 664 N N . PHE A 1 85 ? -9.047 8.602 10.609 1 92.69 85 PHE A N 1
ATOM 665 C CA . PHE A 1 85 ? -10.398 8.836 10.125 1 92.69 85 PHE A CA 1
ATOM 666 C C . PHE A 1 85 ? -11.43 8.195 11.039 1 92.69 85 PHE A C 1
ATOM 668 O O . PHE A 1 85 ? -12.586 8.617 11.078 1 92.69 85 PHE A O 1
ATOM 675 N N . SER A 1 86 ? -11.031 7.141 11.773 1 89.81 86 SER A N 1
ATOM 676 C CA . SER A 1 86 ? -11.969 6.402 12.609 1 89.81 86 SER A CA 1
ATOM 677 C C . SER A 1 86 ? -12.477 7.262 13.766 1 89.81 86 SER A C 1
ATOM 679 O O . SER A 1 86 ? -13.523 6.969 14.352 1 89.81 86 SER A O 1
ATOM 681 N N . VAL A 1 87 ? -11.797 8.344 14.125 1 85.56 87 VAL A N 1
ATOM 682 C CA . VAL A 1 87 ? -12.203 9.172 15.258 1 85.56 87 VAL A CA 1
ATOM 683 C C . VAL A 1 87 ? -12.984 10.383 14.766 1 85.56 87 VAL A C 1
ATOM 685 O O . VAL A 1 87 ? -13.383 11.234 15.555 1 85.56 87 VAL A O 1
ATOM 688 N N . LEU A 1 88 ? -13.188 10.531 13.523 1 90.94 88 LEU A N 1
ATOM 689 C CA . LEU A 1 88 ? -13.938 11.641 12.93 1 90.94 88 LEU A CA 1
ATOM 690 C C . LEU A 1 88 ? -15.336 11.188 12.516 1 90.94 88 LEU A C 1
ATOM 692 O O . LEU A 1 88 ? -15.578 9.992 12.336 1 90.94 88 LEU A O 1
ATOM 696 N N . LYS A 1 89 ? -16.25 12.141 12.461 1 94.38 89 LYS A N 1
ATOM 697 C CA . LYS A 1 89 ? -17.547 11.867 11.859 1 94.38 89 LYS A CA 1
ATOM 698 C C . LYS A 1 89 ? -17.422 11.586 10.367 1 94.38 89 LYS A C 1
ATOM 700 O O . LYS A 1 89 ? -16.547 12.156 9.703 1 94.38 89 LYS A O 1
ATOM 705 N N . GLN A 1 90 ? -18.297 10.766 9.867 1 95.5 90 GLN A N 1
ATOM 706 C CA . GLN A 1 90 ? -18.25 10.375 8.461 1 95.5 90 GLN A CA 1
ATOM 707 C C . GLN A 1 90 ? -18.266 11.602 7.551 1 95.5 90 GLN A C 1
ATOM 709 O O . GLN A 1 90 ? -17.578 11.641 6.531 1 95.5 90 GLN A O 1
ATOM 714 N N . GLU A 1 91 ? -19.047 12.539 7.922 1 96.94 91 GLU A N 1
ATOM 715 C CA . GLU A 1 91 ? -19.156 13.75 7.109 1 96.94 91 GLU A CA 1
ATOM 716 C C . GLU A 1 91 ? -17.828 14.5 7.051 1 96.94 91 GLU A C 1
ATOM 718 O O . GLU A 1 91 ? -17.484 15.086 6.023 1 96.94 91 GLU A O 1
ATOM 723 N N . GLU A 1 92 ? -17.141 14.484 8.117 1 96.19 92 GLU A N 1
ATOM 724 C CA . GLU A 1 92 ? -15.828 15.117 8.164 1 96.19 92 GLU A CA 1
ATOM 725 C C . GLU A 1 92 ? -14.828 14.391 7.27 1 96.19 92 GLU A C 1
ATOM 727 O O . GLU A 1 92 ? -14.055 15.023 6.551 1 96.19 92 GLU A O 1
ATOM 732 N N . VAL A 1 93 ? -14.93 13.109 7.332 1 97.12 93 VAL A N 1
ATOM 733 C CA . VAL A 1 93 ? -14.047 12.297 6.5 1 97.12 93 VAL A CA 1
ATOM 734 C C . VAL A 1 93 ? -14.32 12.578 5.023 1 97.12 93 VAL A C 1
ATOM 736 O O . VAL A 1 93 ? -13.398 12.789 4.242 1 97.12 93 VAL A O 1
ATOM 739 N N . LEU A 1 94 ? -15.578 12.641 4.676 1 98.06 94 LEU A N 1
ATOM 740 C CA . LEU A 1 94 ? -15.977 12.914 3.297 1 98.06 94 LEU A CA 1
ATOM 741 C C . LEU A 1 94 ? -15.484 14.281 2.852 1 98.06 94 LEU A C 1
ATOM 743 O O . LEU A 1 94 ? -15.016 14.445 1.724 1 98.06 94 LEU A O 1
ATOM 747 N N . HIS A 1 95 ? -15.555 15.203 3.707 1 97.69 95 HIS A N 1
ATOM 748 C CA . HIS A 1 95 ? -15.094 16.547 3.402 1 97.69 95 HIS A CA 1
ATOM 749 C C . HIS A 1 95 ? -13.594 16.578 3.156 1 97.69 95 HIS A C 1
ATOM 751 O O . HIS A 1 95 ? -13.125 17.219 2.209 1 97.69 95 HIS A O 1
ATOM 757 N N . ILE A 1 96 ? -12.859 15.875 3.984 1 97.69 96 ILE A N 1
ATOM 758 C CA . ILE A 1 96 ? -11.406 15.812 3.861 1 97.69 96 ILE A CA 1
ATOM 759 C C . ILE A 1 96 ? -11.031 15.164 2.529 1 97.69 96 ILE A C 1
ATOM 761 O O . ILE A 1 96 ? -10.234 15.719 1.767 1 97.69 96 ILE A O 1
ATOM 765 N N . LEU A 1 97 ? -11.633 14.016 2.268 1 98.44 97 LEU A N 1
ATOM 766 C CA . LEU A 1 97 ? -11.32 13.273 1.049 1 98.44 97 LEU A CA 1
ATOM 767 C C . LEU A 1 97 ? -11.656 14.094 -0.189 1 98.44 97 LEU A C 1
ATOM 769 O O . LEU A 1 97 ? -10.852 14.195 -1.117 1 98.44 97 LEU A O 1
ATOM 773 N N . HIS A 1 98 ? -12.797 14.688 -0.155 1 97.75 98 HIS A N 1
ATOM 774 C CA . HIS A 1 98 ? -13.211 15.516 -1.279 1 97.75 98 HIS A CA 1
ATOM 775 C C . HIS A 1 98 ? -12.25 16.672 -1.49 1 97.75 98 HIS A C 1
ATOM 777 O O . HIS A 1 98 ? -11.883 16.984 -2.627 1 97.75 98 HIS A O 1
ATOM 783 N N . GLY A 1 99 ? -11.891 17.312 -0.443 1 97.19 99 GLY A N 1
ATOM 784 C CA . GLY A 1 99 ? -10.945 18.422 -0.521 1 97.19 99 GLY A CA 1
ATOM 785 C C . GLY A 1 99 ? -9.602 18.016 -1.087 1 97.19 99 GLY A C 1
ATOM 786 O O . GLY A 1 99 ? -8.859 18.859 -1.604 1 97.19 99 GLY A O 1
ATOM 787 N N . LEU A 1 100 ? -9.305 16.75 -1.045 1 97.56 100 LEU A N 1
ATOM 788 C CA . LEU A 1 100 ? -8.008 16.266 -1.496 1 97.56 100 LEU A CA 1
ATOM 789 C C . LEU A 1 100 ? -8.141 15.531 -2.83 1 97.56 100 LEU A C 1
ATOM 791 O O . LEU A 1 100 ? -7.18 14.922 -3.305 1 97.56 100 LEU A O 1
ATOM 795 N N . GLY A 1 101 ? -9.336 15.562 -3.383 1 95.94 101 GLY A N 1
ATOM 796 C CA . GLY A 1 101 ? -9.562 15 -4.703 1 95.94 101 GLY A CA 1
ATOM 797 C C . GLY A 1 101 ? -9.836 13.508 -4.68 1 95.94 101 GLY A C 1
ATOM 798 O O . GLY A 1 101 ? -9.648 12.82 -5.684 1 95.94 101 GLY A O 1
ATOM 799 N N . TRP A 1 102 ? -10.195 12.969 -3.572 1 97.81 102 TRP A N 1
ATOM 800 C CA . TRP A 1 102 ? -10.477 11.539 -3.428 1 97.81 102 TRP A CA 1
ATOM 801 C C . TRP A 1 102 ? -11.961 11.312 -3.133 1 97.81 102 TRP A C 1
ATOM 803 O O . TRP A 1 102 ? -12.578 12.078 -2.385 1 97.81 102 TRP A O 1
ATOM 813 N N . THR A 1 103 ? -12.57 10.305 -3.691 1 97.44 103 THR A N 1
ATOM 814 C CA . THR A 1 103 ? -13.875 9.82 -3.244 1 97.44 103 THR A CA 1
ATOM 815 C C . THR A 1 103 ? -13.711 8.805 -2.119 1 97.44 103 THR A C 1
ATOM 817 O O . THR A 1 103 ? -12.633 8.25 -1.924 1 97.44 103 THR A O 1
ATOM 820 N N . LEU A 1 104 ? -14.789 8.633 -1.399 1 97.44 104 LEU A N 1
ATOM 821 C CA . LEU A 1 104 ? -14.75 7.605 -0.362 1 97.44 104 LEU A CA 1
ATOM 822 C C . LEU A 1 104 ? -14.43 6.242 -0.959 1 97.44 104 LEU A C 1
ATOM 824 O O . LEU A 1 104 ? -13.648 5.477 -0.387 1 97.44 104 LEU A O 1
ATOM 828 N N . ARG A 1 105 ? -14.906 5.887 -2.078 1 96.5 105 ARG A N 1
ATOM 829 C CA . ARG A 1 105 ? -14.688 4.598 -2.727 1 96.5 105 ARG A CA 1
ATOM 830 C C . ARG A 1 105 ? -13.227 4.426 -3.135 1 96.5 105 ARG A C 1
ATOM 832 O O . ARG A 1 105 ? -12.648 3.359 -2.936 1 96.5 105 ARG A O 1
ATOM 839 N N . ASP A 1 106 ? -12.672 5.453 -3.701 1 96.81 106 ASP A N 1
ATOM 840 C CA . ASP A 1 106 ? -11.258 5.414 -4.055 1 96.81 106 ASP A CA 1
ATOM 841 C C . ASP A 1 106 ? -10.391 5.195 -2.816 1 96.81 106 ASP A C 1
ATOM 843 O O . ASP A 1 106 ? -9.453 4.395 -2.842 1 96.81 106 ASP A O 1
ATOM 847 N N . TYR A 1 107 ? -10.789 5.953 -1.828 1 98.38 107 TYR A N 1
ATOM 848 C CA . TYR A 1 107 ? -10.008 5.855 -0.602 1 98.38 107 TYR A CA 1
ATOM 849 C C . TYR A 1 107 ? -10.086 4.453 -0.015 1 98.38 107 TYR A C 1
ATOM 851 O O . TYR A 1 107 ? -9.062 3.875 0.364 1 98.38 107 TYR A O 1
ATOM 859 N N . VAL A 1 108 ? -11.242 3.891 0.063 1 97.31 108 VAL A N 1
ATOM 860 C CA . VAL A 1 108 ? -11.422 2.549 0.608 1 97.31 108 VAL A CA 1
ATOM 861 C C . VAL A 1 108 ? -10.625 1.544 -0.219 1 97.31 108 VAL A C 1
ATOM 863 O O . VAL A 1 108 ? -9.984 0.65 0.334 1 97.31 108 VAL A O 1
ATOM 866 N N . ARG A 1 109 ? -10.578 1.743 -1.456 1 95.5 109 ARG A N 1
ATOM 867 C CA . ARG A 1 109 ? -9.859 0.866 -2.373 1 95.5 109 ARG A CA 1
ATOM 868 C C . ARG A 1 109 ? -8.352 1.033 -2.219 1 95.5 109 ARG A C 1
ATOM 870 O O . ARG A 1 109 ? -7.586 0.088 -2.439 1 95.5 109 ARG A O 1
ATOM 877 N N . GLY A 1 110 ? -7.902 2.211 -1.891 1 97.44 110 GLY A N 1
ATOM 878 C CA . GLY A 1 110 ? -6.492 2.504 -1.693 1 97.44 110 GLY A CA 1
ATOM 879 C C . GLY A 1 110 ? -5.859 3.215 -2.875 1 97.44 110 GLY A C 1
ATOM 880 O O . GLY A 1 110 ? -4.68 3.574 -2.832 1 97.44 110 GLY A O 1
ATOM 881 N N . TYR A 1 111 ? -6.629 3.334 -3.977 1 96.31 111 TYR A N 1
ATOM 882 C CA . TYR A 1 111 ? -6.141 4.02 -5.168 1 96.31 111 TYR A CA 1
ATOM 883 C C . TYR A 1 111 ? -7.293 4.609 -5.969 1 96.31 111 TYR A C 1
ATOM 885 O O . TYR A 1 111 ? -8.445 4.18 -5.824 1 96.31 111 TYR A O 1
ATOM 893 N N . ILE A 1 112 ? -6.961 5.621 -6.746 1 95.19 112 ILE A N 1
ATOM 894 C CA . ILE A 1 112 ? -7.953 6.242 -7.621 1 95.19 112 ILE A CA 1
ATOM 895 C C . ILE A 1 112 ? -8.188 5.355 -8.844 1 95.19 112 ILE A C 1
ATOM 897 O O . ILE A 1 112 ? -7.25 5.039 -9.578 1 95.19 112 ILE A O 1
ATOM 901 N N . LEU A 1 113 ? -9.43 4.926 -9.148 1 83.88 113 LEU A N 1
ATOM 902 C CA . LEU A 1 113 ? -9.82 3.92 -10.133 1 83.88 113 LEU A CA 1
ATOM 903 C C . LEU A 1 113 ? -9.289 4.277 -11.516 1 83.88 113 LEU A C 1
ATOM 905 O O . LEU A 1 113 ? -8.836 3.4 -12.258 1 83.88 113 LEU A O 1
ATOM 909 N N . GLN A 1 114 ? -9.352 5.488 -11.844 1 76.06 114 GLN A N 1
ATOM 910 C CA . GLN A 1 114 ? -8.953 5.887 -13.188 1 76.06 114 GLN A CA 1
ATOM 911 C C . GLN A 1 114 ? -7.488 5.547 -13.453 1 76.06 114 GLN A C 1
ATOM 913 O O . GLN A 1 114 ? -7.07 5.418 -14.602 1 76.06 114 GLN A O 1
ATOM 918 N N . VAL A 1 115 ? -6.832 5.324 -12.422 1 65.94 115 VAL A N 1
ATOM 919 C CA . VAL A 1 115 ? -5.43 4.941 -12.562 1 65.94 115 VAL A CA 1
ATOM 920 C C . VAL A 1 115 ? -5.332 3.494 -13.039 1 65.94 115 VAL A C 1
ATOM 922 O O . VAL A 1 115 ? -4.484 3.16 -13.867 1 65.94 115 VAL A O 1
ATOM 925 N N . GLY A 1 116 ? -6.16 2.721 -12.602 1 58.62 116 GLY A N 1
ATOM 926 C CA . GLY A 1 116 ? -6.168 1.312 -12.969 1 58.62 116 GLY A CA 1
ATOM 927 C C . GLY A 1 116 ? -6.387 1.079 -14.453 1 58.62 116 GLY A C 1
ATOM 928 O O . GLY A 1 116 ? -5.809 0.158 -15.031 1 58.62 116 GLY A O 1
ATOM 929 N N . THR A 1 117 ? -7.172 1.843 -14.984 1 58.41 117 THR A N 1
ATOM 930 C CA . THR A 1 117 ? -7.492 1.647 -16.391 1 58.41 117 THR A CA 1
ATOM 931 C C . THR A 1 117 ? -6.297 1.996 -17.281 1 58.41 117 THR A C 1
ATOM 933 O O . THR A 1 117 ? -6.23 1.581 -18.438 1 58.41 117 THR A O 1
ATOM 936 N N . ARG A 1 118 ? -5.379 2.584 -16.609 1 59.88 118 ARG A N 1
ATOM 937 C CA . ARG A 1 118 ? -4.254 3.037 -17.422 1 59.88 118 ARG A CA 1
ATOM 938 C C . ARG A 1 118 ? -3.045 2.127 -17.25 1 59.88 118 ARG A C 1
ATOM 940 O O . ARG A 1 118 ? -2.037 2.285 -17.938 1 59.88 118 ARG A O 1
ATOM 947 N N . LEU A 1 119 ? -3.268 1.201 -16.391 1 66.5 119 LEU A N 1
ATOM 948 C CA . LEU A 1 119 ? -2.072 0.43 -16.078 1 66.5 119 LEU A CA 1
ATOM 949 C C . LEU A 1 119 ? -1.927 -0.765 -17.016 1 66.5 119 LEU A C 1
ATOM 951 O O . LEU A 1 119 ? -2.221 -1.899 -16.625 1 66.5 119 LEU A O 1
ATOM 955 N N . ALA A 1 120 ? -1.474 -0.503 -18.172 1 66.94 120 ALA A N 1
ATOM 956 C CA . ALA A 1 120 ? -1.374 -1.473 -19.266 1 66.94 120 ALA A CA 1
ATOM 957 C C . ALA A 1 120 ? -0.074 -2.268 -19.172 1 66.94 120 ALA A C 1
ATOM 959 O O . ALA A 1 120 ? -0 -3.404 -19.641 1 66.94 120 ALA A O 1
ATOM 960 N N . ASN A 1 121 ? 0.887 -1.598 -18.609 1 76.69 121 ASN A N 1
ATOM 961 C CA . ASN A 1 121 ? 2.178 -2.27 -18.5 1 76.69 121 ASN A CA 1
ATOM 962 C C . ASN A 1 121 ? 2.861 -1.967 -17.172 1 76.69 121 ASN A C 1
ATOM 964 O O . ASN A 1 121 ? 2.346 -1.19 -16.359 1 76.69 121 ASN A O 1
ATOM 968 N N . ILE A 1 122 ? 3.969 -2.631 -16.984 1 79.62 122 ILE A N 1
ATOM 969 C CA . ILE A 1 122 ? 4.676 -2.574 -15.711 1 79.62 122 ILE A CA 1
ATOM 970 C C . ILE A 1 122 ? 5.172 -1.152 -15.453 1 79.62 122 ILE A C 1
ATOM 972 O O . ILE A 1 122 ? 5.168 -0.683 -14.312 1 79.62 122 ILE A O 1
ATOM 976 N N . GLN A 1 123 ? 5.531 -0.481 -16.453 1 81.69 123 GLN A N 1
ATOM 977 C CA . GLN A 1 123 ? 6.027 0.881 -16.312 1 81.69 123 GLN A CA 1
ATOM 978 C C . GLN A 1 123 ? 4.941 1.808 -15.773 1 81.69 123 GLN A C 1
ATOM 980 O O . GLN A 1 123 ? 5.215 2.688 -14.953 1 81.69 123 GLN A O 1
ATOM 985 N N . CYS A 1 124 ? 3.82 1.576 -16.172 1 82.88 124 CYS A N 1
ATOM 986 C CA . CYS A 1 124 ? 2.695 2.383 -15.719 1 82.88 124 CYS A CA 1
ATOM 987 C C . CYS A 1 124 ? 2.447 2.174 -14.227 1 82.88 124 CYS A C 1
ATOM 989 O O . CYS A 1 124 ? 2.125 3.121 -13.508 1 82.88 124 CYS A O 1
ATOM 991 N N . TYR A 1 125 ? 2.666 1 -13.766 1 84.31 125 TYR A N 1
ATOM 992 C CA . TYR A 1 125 ? 2.486 0.706 -12.344 1 84.31 125 TYR A CA 1
ATOM 993 C C . TYR A 1 125 ? 3.51 1.455 -11.5 1 84.31 125 TYR A C 1
ATOM 995 O O . TYR A 1 125 ? 3.189 1.943 -10.414 1 84.31 125 TYR A O 1
ATOM 1003 N N . TYR A 1 126 ? 4.617 1.547 -12.062 1 86.25 126 TYR A N 1
ATOM 1004 C CA . TYR A 1 126 ? 5.676 2.191 -11.289 1 86.25 126 TYR A CA 1
ATOM 1005 C C . TYR A 1 126 ? 5.656 3.701 -11.492 1 86.25 126 TYR A C 1
ATOM 1007 O O . TYR A 1 126 ? 6.359 4.438 -10.797 1 86.25 126 TYR A O 1
ATOM 1015 N N . SER A 1 127 ? 4.801 4.18 -12.414 1 87.75 127 SER A N 1
ATOM 1016 C CA . SER A 1 127 ? 4.672 5.613 -12.648 1 87.75 127 SER A CA 1
ATOM 1017 C C . SER A 1 127 ? 3.541 6.211 -11.82 1 87.75 127 SER A C 1
ATOM 1019 O O . SER A 1 127 ? 3.256 7.406 -11.922 1 87.75 127 SER A O 1
ATOM 1021 N N . LEU A 1 128 ? 2.902 5.371 -11.047 1 91 128 LEU A N 1
ATOM 1022 C CA . LEU A 1 128 ? 1.869 5.867 -10.148 1 91 128 LEU A CA 1
ATOM 1023 C C . LEU A 1 128 ? 2.422 6.953 -9.234 1 91 128 LEU A C 1
ATOM 1025 O O . LEU A 1 128 ? 3.537 6.828 -8.719 1 91 128 LEU A O 1
ATOM 1029 N N . ILE A 1 129 ? 1.676 8.039 -9.109 1 93.25 129 ILE A N 1
ATOM 1030 C CA . ILE A 1 129 ? 2.086 9.117 -8.211 1 93.25 129 ILE A CA 1
ATOM 1031 C C . ILE A 1 129 ? 1.673 8.781 -6.781 1 93.25 129 ILE A C 1
ATOM 1033 O O . ILE A 1 129 ? 0.486 8.812 -6.445 1 93.25 129 ILE A O 1
ATOM 1037 N N . ILE A 1 130 ? 2.615 8.453 -5.938 1 94.38 130 ILE A N 1
ATOM 1038 C CA . ILE A 1 130 ? 2.385 8.164 -4.527 1 94.38 130 ILE A CA 1
ATOM 1039 C C . ILE A 1 130 ? 3.398 8.914 -3.672 1 94.38 130 ILE A C 1
ATOM 1041 O O . ILE A 1 130 ? 4.375 9.461 -4.191 1 94.38 130 ILE A O 1
ATOM 1045 N N . VAL A 1 131 ? 3.092 9.031 -2.414 1 96.5 131 VAL A N 1
ATOM 1046 C CA . VAL A 1 131 ? 4.023 9.711 -1.52 1 96.5 131 VAL A CA 1
ATOM 1047 C C . VAL A 1 131 ? 5.363 8.977 -1.519 1 96.5 131 VAL A C 1
ATOM 1049 O O . VAL A 1 131 ? 5.406 7.746 -1.536 1 96.5 131 VAL A O 1
ATOM 1052 N N . SER A 1 132 ? 6.43 9.789 -1.496 1 93.56 132 SER A N 1
ATOM 1053 C CA . SER A 1 132 ? 7.766 9.211 -1.524 1 93.56 132 SER A CA 1
ATOM 1054 C C . SER A 1 132 ? 8.055 8.422 -0.252 1 93.56 132 SER A C 1
ATOM 1056 O O . SER A 1 132 ? 7.703 8.852 0.847 1 93.56 132 SER A O 1
ATOM 1058 N N . LYS A 1 133 ? 8.797 7.344 -0.393 1 92.31 133 LYS A N 1
ATOM 1059 C CA . LYS A 1 133 ? 9.086 6.426 0.704 1 92.31 133 LYS A CA 1
ATOM 1060 C C . LYS A 1 133 ? 9.891 7.113 1.802 1 92.31 133 LYS A C 1
ATOM 1062 O O . LYS A 1 133 ? 9.773 6.762 2.979 1 92.31 133 LYS A O 1
ATOM 1067 N N . GLN A 1 134 ? 10.648 8.055 1.43 1 92.5 134 GLN A N 1
ATOM 1068 C CA . GLN A 1 134 ? 11.531 8.711 2.389 1 92.5 134 GLN A CA 1
ATOM 1069 C C . GLN A 1 134 ? 10.734 9.398 3.49 1 92.5 134 GLN A C 1
ATOM 1071 O O . GLN A 1 134 ? 11.25 9.656 4.578 1 92.5 134 GLN A O 1
ATOM 1076 N N . TRP A 1 135 ? 9.453 9.672 3.229 1 93.5 135 TRP A N 1
ATOM 1077 C CA . TRP A 1 135 ? 8.648 10.43 4.176 1 93.5 135 TRP A CA 1
ATOM 1078 C C . TRP A 1 135 ? 7.816 9.508 5.059 1 93.5 135 TRP A C 1
ATOM 1080 O O . TRP A 1 135 ? 7.184 9.953 6.016 1 93.5 135 TRP A O 1
ATOM 1090 N N . ASN A 1 136 ? 7.82 8.219 4.758 1 90.62 136 ASN A N 1
ATOM 1091 C CA . ASN A 1 136 ? 6.895 7.289 5.395 1 90.62 136 ASN A CA 1
ATOM 1092 C C . ASN A 1 136 ? 7.07 7.273 6.91 1 90.62 136 ASN A C 1
ATOM 1094 O O . ASN A 1 136 ? 6.09 7.355 7.652 1 90.62 136 ASN A O 1
ATOM 1098 N N . THR A 1 137 ? 8.289 7.152 7.324 1 88.69 137 THR A N 1
ATOM 1099 C CA . THR A 1 137 ? 8.539 7.082 8.758 1 88.69 137 THR A CA 1
ATOM 1100 C C . THR A 1 137 ? 8.102 8.375 9.445 1 88.69 137 THR A C 1
ATOM 1102 O O . THR A 1 137 ? 7.449 8.328 10.492 1 88.69 137 THR A O 1
ATOM 1105 N N . LYS A 1 138 ? 8.453 9.539 8.914 1 88.88 138 LYS A N 1
ATOM 1106 C CA . LYS A 1 138 ? 8.055 10.828 9.477 1 88.88 138 LYS A CA 1
ATOM 1107 C C . LYS A 1 138 ? 6.531 10.961 9.523 1 88.88 138 LYS A C 1
ATOM 1109 O O . LYS A 1 138 ? 5.973 11.43 10.516 1 88.88 138 LYS A O 1
ATOM 1114 N N . LEU A 1 139 ? 5.895 10.547 8.461 1 91.69 139 LEU A N 1
ATOM 1115 C CA . LEU A 1 139 ? 4.441 10.617 8.398 1 91.69 139 LEU A CA 1
ATOM 1116 C C . LEU A 1 139 ? 3.805 9.719 9.453 1 91.69 139 LEU A C 1
ATOM 1118 O O . LEU A 1 139 ? 2.83 10.109 10.102 1 91.69 139 LEU A O 1
ATOM 1122 N N . MET A 1 140 ? 4.395 8.57 9.609 1 88.81 140 MET A N 1
ATOM 1123 C CA . MET A 1 140 ? 3.877 7.641 10.602 1 88.81 140 MET A CA 1
ATOM 1124 C C . MET A 1 140 ? 4.02 8.211 12.008 1 88.81 140 MET A C 1
ATOM 1126 O O . MET A 1 140 ? 3.084 8.141 12.805 1 88.81 140 MET A O 1
ATOM 1130 N N . VAL A 1 141 ? 5.121 8.781 12.297 1 86.5 141 VAL A N 1
ATOM 1131 C CA . VAL A 1 141 ? 5.375 9.367 13.602 1 86.5 141 VAL A CA 1
ATOM 1132 C C . VAL A 1 141 ? 4.398 10.516 13.852 1 86.5 141 VAL A C 1
ATOM 1134 O O . VAL A 1 141 ? 3.803 10.617 14.922 1 86.5 141 VAL A O 1
ATOM 1137 N N . LEU A 1 142 ? 4.164 11.297 12.844 1 84.25 142 LEU A N 1
ATOM 1138 C CA . LEU A 1 142 ? 3.26 12.438 12.953 1 84.25 142 LEU A CA 1
ATOM 1139 C C . LEU A 1 142 ? 1.83 11.969 13.211 1 84.25 142 LEU A C 1
ATOM 1141 O O . LEU A 1 142 ? 1.133 12.531 14.055 1 84.25 142 LEU A O 1
ATOM 1145 N N . GLY A 1 143 ? 1.422 10.961 12.531 1 84.31 143 GLY A N 1
ATOM 1146 C CA . GLY A 1 143 ? 0.07 10.453 12.703 1 84.31 143 GLY A CA 1
ATOM 1147 C C . GLY A 1 143 ? -0.145 9.766 14.039 1 84.31 143 GLY A C 1
ATOM 1148 O O . GLY A 1 143 ? -1.211 9.891 14.641 1 84.31 143 GLY A O 1
ATOM 1149 N N . LEU A 1 144 ? 0.875 8.984 14.383 1 80.69 144 LEU A N 1
ATOM 1150 C CA . LEU A 1 144 ? 0.76 8.234 15.633 1 80.69 144 LEU A CA 1
ATOM 1151 C C . LEU A 1 144 ? 0.723 9.188 16.828 1 80.69 144 LEU A C 1
ATOM 1153 O O . LEU A 1 144 ? 0.081 8.891 17.844 1 80.69 144 LEU A O 1
ATOM 1157 N N . LYS A 1 145 ? 1.403 10.273 16.703 1 75.75 145 LYS A N 1
ATOM 1158 C CA . LYS A 1 145 ? 1.351 11.266 17.781 1 75.75 145 LYS A CA 1
ATOM 1159 C C . LYS A 1 145 ? -0.048 11.859 17.906 1 75.75 145 LYS A C 1
ATOM 1161 O O . LYS A 1 145 ? -0.497 12.18 19 1 75.75 145 LYS A O 1
ATOM 1166 N N . GLN A 1 146 ? -0.74 12.008 16.812 1 69 146 GLN A N 1
ATOM 1167 C CA . GLN A 1 146 ? -2.094 12.555 16.828 1 69 146 GLN A CA 1
ATOM 1168 C C . GLN A 1 146 ? -3.109 11.484 17.234 1 69 146 GLN A C 1
ATOM 1170 O O . GLN A 1 146 ? -4.082 11.773 17.938 1 69 146 GLN A O 1
ATOM 1175 N N . GLY A 1 147 ? -3.09 10.188 16.609 1 57.69 147 GLY A N 1
ATOM 1176 C CA . GLY A 1 147 ? -4.012 9.094 16.875 1 57.69 147 GLY A CA 1
ATOM 1177 C C . GLY A 1 147 ? -3.814 8.469 18.25 1 57.69 147 GLY A C 1
ATOM 1178 O O . GLY A 1 147 ? -4.758 7.949 18.828 1 57.69 147 GLY A O 1
ATOM 1179 N N . LEU A 1 148 ? -2.572 7.984 18.656 1 50.41 148 LEU A N 1
ATOM 1180 C CA . LEU A 1 148 ? -2.301 7.316 19.922 1 50.41 148 LEU A CA 1
ATOM 1181 C C . LEU A 1 148 ? -2.76 8.172 21.094 1 50.41 148 LEU A C 1
ATOM 1183 O O . LEU A 1 148 ? -2.877 7.68 22.219 1 50.41 148 LEU A O 1
ATOM 1187 N N . ILE A 1 149 ? -2.865 9.422 20.953 1 41.56 149 ILE A N 1
ATOM 1188 C CA . ILE A 1 149 ? -3.172 10.102 22.203 1 41.56 149 ILE A CA 1
ATOM 1189 C C . ILE A 1 149 ? -4.586 9.734 22.656 1 41.56 149 ILE A C 1
ATOM 1191 O O . ILE A 1 149 ? -4.941 9.922 23.828 1 41.56 149 ILE A O 1
ATOM 1195 N N . LYS A 1 150 ? -5.48 9.289 21.75 1 42.59 150 LYS A N 1
ATOM 1196 C CA . LYS A 1 150 ? -6.73 9.094 22.469 1 42.59 150 LYS A CA 1
ATOM 1197 C C . LYS A 1 150 ? -6.816 7.676 23.047 1 42.59 150 LYS A C 1
ATOM 1199 O O . LYS A 1 150 ? -7.688 7.383 23.859 1 42.59 150 LYS A O 1
ATOM 1204 N N . ASN A 1 151 ? -6.227 6.523 22.375 1 37.66 151 ASN A N 1
ATOM 1205 C CA . ASN A 1 151 ? -6.617 5.324 23.109 1 37.66 151 ASN A CA 1
ATOM 1206 C C . ASN A 1 151 ? -5.703 5.074 24.297 1 37.66 151 ASN A C 1
ATOM 1208 O O . ASN A 1 151 ? -4.48 5.184 24.188 1 37.66 151 ASN A O 1
ATOM 1212 N N . ASP B 1 1 ? -0.076 -31.172 -4.949 1 66.19 1 ASP B N 1
ATOM 1213 C CA . ASP B 1 1 ? 1.279 -31.375 -5.453 1 66.19 1 ASP B CA 1
ATOM 1214 C C . ASP B 1 1 ? 2.297 -30.594 -4.621 1 66.19 1 ASP B C 1
ATOM 1216 O O . ASP B 1 1 ? 1.987 -29.531 -4.09 1 66.19 1 ASP B O 1
ATOM 1220 N N . ALA B 1 2 ? 3.361 -31.281 -4.18 1 84.5 2 ALA B N 1
ATOM 1221 C CA . ALA B 1 2 ? 4.441 -30.656 -3.418 1 84.5 2 ALA B CA 1
ATOM 1222 C C . ALA B 1 2 ? 5.035 -29.469 -4.176 1 84.5 2 ALA B C 1
ATOM 1224 O O . ALA B 1 2 ? 5.254 -29.547 -5.387 1 84.5 2 ALA B O 1
ATOM 1225 N N . ILE B 1 3 ? 5.113 -28.375 -3.514 1 92.81 3 ILE B N 1
ATOM 1226 C CA . ILE B 1 3 ? 5.664 -27.172 -4.141 1 92.81 3 ILE B CA 1
ATOM 1227 C C . ILE B 1 3 ? 7.152 -27.062 -3.818 1 92.81 3 ILE B C 1
ATOM 1229 O O . ILE B 1 3 ? 7.531 -26.906 -2.658 1 92.81 3 ILE B O 1
ATOM 1233 N N . ARG B 1 4 ? 7.992 -27.203 -4.801 1 95 4 ARG B N 1
ATOM 1234 C CA . ARG B 1 4 ? 9.438 -27.156 -4.625 1 95 4 ARG B CA 1
ATOM 1235 C C . ARG B 1 4 ? 9.945 -25.719 -4.555 1 95 4 ARG B C 1
ATOM 1237 O O . ARG B 1 4 ? 9.273 -24.797 -5.031 1 95 4 ARG B O 1
ATOM 1244 N N . CYS B 1 5 ? 11.125 -25.516 -3.941 1 96.38 5 CYS B N 1
ATOM 1245 C CA . CYS B 1 5 ? 11.773 -24.203 -3.916 1 96.38 5 CYS B CA 1
ATOM 1246 C C . CYS B 1 5 ? 12.445 -23.906 -5.25 1 96.38 5 CYS B C 1
ATOM 1248 O O . CYS B 1 5 ? 13.148 -24.75 -5.801 1 96.38 5 CYS B O 1
ATOM 1250 N N . THR B 1 6 ? 12.312 -22.703 -5.781 1 95 6 THR B N 1
ATOM 1251 C CA . THR B 1 6 ? 12.812 -22.391 -7.113 1 95 6 THR B CA 1
ATOM 1252 C C . THR B 1 6 ? 14.148 -21.656 -7.035 1 95 6 THR B C 1
ATOM 1254 O O . THR B 1 6 ? 14.758 -21.359 -8.062 1 95 6 THR B O 1
ATOM 1257 N N . LEU B 1 7 ? 14.539 -21.328 -5.809 1 95.19 7 LEU B N 1
ATOM 1258 C CA . LEU B 1 7 ? 15.805 -20.625 -5.672 1 95.19 7 LEU B CA 1
ATOM 1259 C C . LEU B 1 7 ? 16.969 -21.516 -6.117 1 95.19 7 LEU B C 1
ATOM 1261 O O . LEU B 1 7 ? 16.969 -22.719 -5.871 1 95.19 7 LEU B O 1
ATOM 1265 N N . VAL B 1 8 ? 17.906 -20.812 -6.594 1 93.94 8 VAL B N 1
ATOM 1266 C CA . VAL B 1 8 ? 19.062 -21.5 -7.145 1 93.94 8 VAL B CA 1
ATOM 1267 C C . VAL B 1 8 ? 19.797 -22.25 -6.031 1 93.94 8 VAL B C 1
ATOM 1269 O O . VAL B 1 8 ? 20 -21.703 -4.941 1 93.94 8 VAL B O 1
ATOM 1272 N N . ASN B 1 9 ? 20.141 -23.438 -6.25 1 94.44 9 ASN B N 1
ATOM 1273 C CA . ASN B 1 9 ? 20.953 -24.297 -5.387 1 94.44 9 ASN B CA 1
ATOM 1274 C C . ASN B 1 9 ? 20.172 -24.766 -4.164 1 94.44 9 ASN B C 1
ATOM 1276 O O . ASN B 1 9 ? 20.766 -25.25 -3.193 1 94.44 9 ASN B O 1
ATOM 1280 N N . CYS B 1 10 ? 18.938 -24.516 -4.129 1 96.62 10 CYS B N 1
ATOM 1281 C CA . CYS B 1 10 ? 18.125 -25.062 -3.059 1 96.62 10 CYS B CA 1
ATOM 1282 C C . CYS B 1 10 ? 17.547 -26.422 -3.453 1 96.62 10 CYS B C 1
ATOM 1284 O O . CYS B 1 10 ? 17.047 -26.594 -4.562 1 96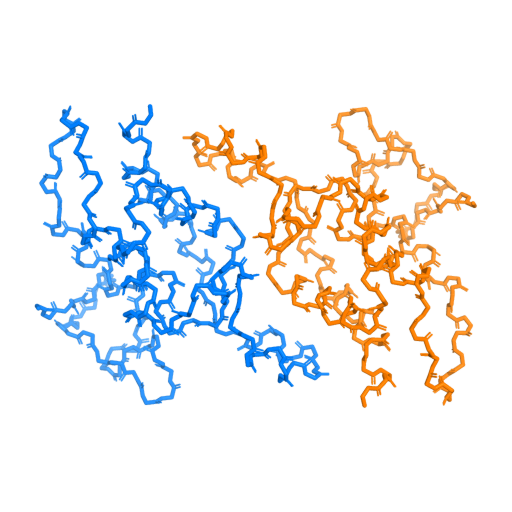.62 10 CYS B O 1
ATOM 1286 N N . THR B 1 11 ? 17.578 -27.469 -2.615 1 95.62 11 THR B N 1
ATOM 1287 C CA . THR B 1 11 ? 17.141 -28.812 -2.936 1 95.62 11 THR B CA 1
ATOM 1288 C C . THR B 1 11 ? 15.805 -29.125 -2.252 1 95.62 11 THR B C 1
ATOM 1290 O O . THR B 1 11 ? 15.391 -30.297 -2.197 1 95.62 11 THR B O 1
ATOM 1293 N N . CYS B 1 12 ? 15.156 -28.125 -1.744 1 96.75 12 CYS B N 1
ATOM 1294 C CA . CYS B 1 12 ? 13.891 -28.312 -1.042 1 96.75 12 CYS B CA 1
ATOM 1295 C C . CYS B 1 12 ? 12.805 -28.766 -1.996 1 96.75 12 CYS B C 1
ATOM 1297 O O . CYS B 1 12 ? 12.539 -28.125 -3.008 1 96.75 12 CYS B O 1
ATOM 1299 N N . GLU B 1 13 ? 12.055 -29.938 -1.711 1 94.81 13 GLU B N 1
ATOM 1300 C CA . GLU B 1 13 ? 11.094 -30.531 -2.629 1 94.81 13 GLU B CA 1
ATOM 1301 C C . GLU B 1 13 ? 9.664 -30.203 -2.217 1 94.81 13 GLU B C 1
ATOM 1303 O O . GLU B 1 13 ? 8.719 -30.453 -2.975 1 94.81 13 GLU B O 1
ATOM 1308 N N . CYS B 1 14 ? 9.578 -29.625 -1.008 1 95.94 14 CYS B N 1
ATOM 1309 C CA . CYS B 1 14 ? 8.227 -29.375 -0.518 1 95.94 14 CYS B CA 1
ATOM 1310 C C . CYS B 1 14 ? 8.203 -28.234 0.493 1 95.94 14 CYS B C 1
ATOM 1312 O O . CYS B 1 14 ? 8.906 -28.281 1.503 1 95.94 14 CYS B O 1
ATOM 1314 N N . PHE B 1 15 ? 7.387 -27.219 0.166 1 97.38 15 PHE B N 1
ATOM 1315 C CA . PHE B 1 15 ? 7.203 -26.125 1.117 1 97.38 15 PHE B CA 1
ATOM 1316 C C . PHE B 1 15 ? 6.504 -26.625 2.377 1 97.38 15 PHE B C 1
ATOM 1318 O O . PHE B 1 15 ? 5.449 -27.266 2.301 1 97.38 15 PHE B O 1
ATOM 1325 N N . GLN B 1 16 ? 7.078 -26.406 3.535 1 96.75 16 GLN B N 1
ATOM 1326 C CA . GLN B 1 16 ? 6.488 -26.672 4.844 1 96.75 16 GLN B CA 1
ATOM 1327 C C . GLN B 1 16 ? 6.395 -25.391 5.672 1 96.75 16 GLN B C 1
ATOM 1329 O O . GLN B 1 16 ? 7.402 -24.891 6.18 1 96.75 16 GLN B O 1
ATOM 1334 N N . PRO B 1 17 ? 5.176 -24.922 5.773 1 95.12 17 PRO B N 1
ATOM 1335 C CA . PRO B 1 17 ? 5.039 -23.656 6.496 1 95.12 17 PRO B CA 1
ATOM 1336 C C . PRO B 1 17 ? 5.621 -23.719 7.906 1 95.12 17 PRO B C 1
ATOM 1338 O O . PRO B 1 17 ? 5.449 -24.719 8.609 1 95.12 17 PRO B O 1
ATOM 1341 N N . GLY B 1 18 ? 6.285 -22.641 8.25 1 92.44 18 GLY B N 1
ATOM 1342 C CA . GLY B 1 18 ? 6.836 -22.547 9.594 1 92.44 18 GLY B CA 1
ATOM 1343 C C . GLY B 1 18 ? 5.777 -22.359 10.664 1 92.44 18 GLY B C 1
ATOM 1344 O O . GLY B 1 18 ? 4.656 -21.938 10.375 1 92.44 18 GLY B O 1
ATOM 1345 N N . LYS B 1 19 ? 6.164 -22.672 11.898 1 87.69 19 LYS B N 1
ATOM 1346 C CA . LYS B 1 19 ? 5.258 -22.547 13.031 1 87.69 19 LYS B CA 1
ATOM 1347 C C . LYS B 1 19 ? 5.066 -21.078 13.422 1 87.69 19 LYS B C 1
ATOM 1349 O O . LYS B 1 19 ? 3.953 -20.656 13.734 1 87.69 19 LYS B O 1
ATOM 1354 N N . ILE B 1 20 ? 6.117 -20.297 13.297 1 85 20 ILE B N 1
ATOM 1355 C CA . ILE B 1 20 ? 6.098 -18.891 13.695 1 85 20 ILE B CA 1
ATOM 1356 C C . ILE B 1 20 ? 5.734 -18.031 12.492 1 85 20 ILE B C 1
ATOM 1358 O O . ILE B 1 20 ? 4.879 -17.141 12.594 1 85 20 ILE B O 1
ATOM 1362 N N . ASN B 1 21 ? 6.48 -18.266 11.453 1 89.31 21 ASN B N 1
ATOM 1363 C CA . ASN B 1 21 ? 6.234 -17.531 10.227 1 89.31 21 ASN B CA 1
ATOM 1364 C C . ASN B 1 21 ? 5.684 -18.438 9.125 1 89.31 21 ASN B C 1
ATOM 1366 O O . ASN B 1 21 ? 6.422 -19.234 8.547 1 89.31 21 ASN B O 1
ATOM 1370 N N . LEU B 1 22 ? 4.414 -18.203 8.797 1 93.69 22 LEU B N 1
ATOM 1371 C CA . LEU B 1 22 ? 3.713 -19.031 7.828 1 93.69 22 LEU B CA 1
ATOM 1372 C C . LEU B 1 22 ? 4.344 -18.922 6.445 1 93.69 22 LEU B C 1
ATOM 1374 O O . LEU B 1 22 ? 4.18 -19.797 5.602 1 93.69 22 LEU B O 1
ATOM 1378 N N . ARG B 1 23 ? 5.082 -17.828 6.168 1 96.12 23 ARG B N 1
ATOM 1379 C CA . ARG B 1 23 ? 5.566 -17.578 4.812 1 96.12 23 ARG B CA 1
ATOM 1380 C C . ARG B 1 23 ? 7.004 -18.062 4.648 1 96.12 23 ARG B C 1
ATOM 1382 O O . ARG B 1 23 ? 7.645 -17.781 3.635 1 96.12 23 ARG B O 1
ATOM 1389 N N . THR B 1 24 ? 7.477 -18.703 5.691 1 96.62 24 THR B N 1
ATOM 1390 C CA . THR B 1 24 ? 8.828 -19.25 5.633 1 96.62 24 THR B CA 1
ATOM 1391 C C . THR B 1 24 ? 8.805 -20.781 5.75 1 96.62 24 THR B C 1
ATOM 1393 O O . THR B 1 24 ? 8.133 -21.328 6.625 1 96.62 24 THR B O 1
ATOM 1396 N N . CYS B 1 25 ? 9.555 -21.438 4.863 1 97.31 25 CYS B N 1
ATOM 1397 C CA . CYS B 1 25 ? 9.602 -22.891 4.852 1 97.31 25 CYS B CA 1
ATOM 1398 C C . CYS B 1 25 ? 10.391 -23.422 6.043 1 97.31 25 CYS B C 1
ATOM 1400 O O . CYS B 1 25 ? 11.5 -22.969 6.312 1 97.31 25 CYS B O 1
ATOM 1402 N N . ASP B 1 26 ? 9.836 -24.359 6.73 1 96.62 26 ASP B N 1
ATOM 1403 C CA . ASP B 1 26 ? 10.477 -24.906 7.922 1 96.62 26 ASP B CA 1
ATOM 1404 C C . ASP B 1 26 ? 11.703 -25.75 7.555 1 96.62 26 ASP B C 1
ATOM 1406 O O . ASP B 1 26 ? 12.617 -25.906 8.367 1 96.62 26 ASP B O 1
ATOM 1410 N N . GLN B 1 27 ? 11.773 -26.266 6.359 1 95.5 27 GLN B N 1
ATOM 1411 C CA . GLN B 1 27 ? 12.844 -27.141 5.914 1 95.5 27 GLN B CA 1
ATOM 1412 C C . GLN B 1 27 ? 14.039 -26.344 5.398 1 95.5 27 GLN B C 1
ATOM 1414 O O . GLN B 1 27 ? 15.141 -26.453 5.938 1 95.5 27 GLN B O 1
ATOM 1419 N N . CYS B 1 28 ? 13.797 -25.469 4.414 1 97 28 CYS B N 1
ATOM 1420 C CA . CYS B 1 28 ? 14.922 -24.797 3.77 1 97 28 CYS B CA 1
ATOM 1421 C C . CYS B 1 28 ? 15.039 -23.359 4.234 1 97 28 CYS B C 1
ATOM 1423 O O . CYS B 1 28 ? 16 -22.672 3.904 1 97 28 CYS B O 1
ATOM 1425 N N . LYS B 1 29 ? 14.078 -22.781 4.887 1 96.81 29 LYS B N 1
ATOM 1426 C CA . LYS B 1 29 ? 14.031 -21.453 5.48 1 96.81 29 LYS B CA 1
ATOM 1427 C C . LYS B 1 29 ? 13.883 -20.375 4.41 1 96.81 29 LYS B C 1
ATOM 1429 O O . LYS B 1 29 ? 14.086 -19.188 4.68 1 96.81 29 LYS B O 1
ATOM 1434 N N . HIS B 1 30 ? 13.57 -20.766 3.168 1 96.94 30 HIS B N 1
ATOM 1435 C CA . HIS B 1 30 ? 13.234 -19.812 2.131 1 96.94 30 HIS B CA 1
ATOM 1436 C C . HIS B 1 30 ? 11.75 -19.453 2.176 1 96.94 30 HIS B C 1
ATOM 1438 O O . HIS B 1 30 ? 10.953 -20.156 2.793 1 96.94 30 HIS B O 1
ATOM 1444 N N . GLY B 1 31 ? 11.438 -18.359 1.519 1 96.88 31 GLY B N 1
ATOM 1445 C CA . GLY B 1 31 ? 10.109 -17.781 1.64 1 96.88 31 GLY B CA 1
ATOM 1446 C C . GLY B 1 31 ? 9.078 -18.484 0.777 1 96.88 31 GLY B C 1
ATOM 1447 O O . GLY B 1 31 ? 9.43 -19.234 -0.136 1 96.88 31 GLY B O 1
ATOM 1448 N N . TRP B 1 32 ? 7.902 -18.203 1.085 1 97.5 32 TRP B N 1
ATOM 1449 C CA . TRP B 1 32 ? 6.75 -18.75 0.377 1 97.5 32 TRP B CA 1
ATOM 1450 C C . TRP B 1 32 ? 6.836 -18.453 -1.116 1 97.5 32 TRP B C 1
ATOM 1452 O O . TRP B 1 32 ? 6.621 -19.344 -1.945 1 97.5 32 TRP B O 1
ATOM 1462 N N . VAL B 1 33 ? 7.16 -17.203 -1.507 1 97.06 33 VAL B N 1
ATOM 1463 C CA . VAL B 1 33 ? 7.152 -16.812 -2.914 1 97.06 33 VAL B CA 1
ATOM 1464 C C . VAL B 1 33 ? 8.164 -17.656 -3.686 1 97.06 33 VAL B C 1
ATOM 1466 O O . VAL B 1 33 ? 7.883 -18.125 -4.797 1 97.06 33 VAL B O 1
ATOM 1469 N N . ALA B 1 34 ? 9.258 -17.906 -3.107 1 96.31 34 ALA B N 1
ATOM 1470 C CA . ALA B 1 34 ? 10.289 -18.719 -3.74 1 96.31 34 ALA B CA 1
ATOM 1471 C C . ALA B 1 34 ? 9.766 -20.125 -4.035 1 96.31 34 ALA B C 1
ATOM 1473 O O . ALA B 1 34 ? 10.227 -20.781 -4.977 1 96.31 34 ALA B O 1
ATOM 1474 N N . HIS B 1 35 ? 8.828 -20.641 -3.262 1 96.44 35 HIS B N 1
ATOM 1475 C CA . HIS B 1 35 ? 8.266 -21.969 -3.445 1 96.44 35 HIS B CA 1
ATOM 1476 C C . HIS B 1 35 ? 7.043 -21.922 -4.359 1 96.44 35 HIS B C 1
ATOM 1478 O O . HIS B 1 35 ? 6.949 -22.703 -5.312 1 96.44 35 HIS B O 1
ATOM 1484 N N . ALA B 1 36 ? 6.227 -20.953 -4.121 1 95.38 36 ALA B N 1
ATOM 1485 C CA . ALA B 1 36 ? 4.941 -20.875 -4.812 1 95.38 36 ALA B CA 1
ATOM 1486 C C . ALA B 1 36 ? 5.137 -20.609 -6.301 1 95.38 36 ALA B C 1
ATOM 1488 O O . ALA B 1 36 ? 4.273 -20.953 -7.117 1 95.38 36 ALA B O 1
ATOM 1489 N N . LEU B 1 37 ? 6.219 -20.031 -6.66 1 93.12 37 LEU B N 1
ATOM 1490 C CA . LEU B 1 37 ? 6.531 -19.812 -8.07 1 93.12 37 LEU B CA 1
ATOM 1491 C C . LEU B 1 37 ? 6.66 -21.141 -8.812 1 93.12 37 LEU B C 1
ATOM 1493 O O . LEU B 1 37 ? 6.516 -21.188 -10.039 1 93.12 37 LEU B O 1
ATOM 1497 N N . ASP B 1 38 ? 6.961 -22.172 -8.125 1 91.56 38 ASP B N 1
ATOM 1498 C CA . ASP B 1 38 ? 7.062 -23.5 -8.727 1 91.56 38 ASP B CA 1
ATOM 1499 C C . ASP B 1 38 ? 5.746 -23.906 -9.383 1 91.56 38 ASP B C 1
ATOM 1501 O O . ASP B 1 38 ? 5.742 -24.547 -10.438 1 91.56 38 ASP B O 1
ATOM 1505 N N . LYS B 1 39 ? 4.645 -23.562 -8.789 1 85.94 39 LYS B N 1
ATOM 1506 C CA . LYS B 1 39 ? 3.322 -23.891 -9.305 1 85.94 39 LYS B CA 1
ATOM 1507 C C . LYS B 1 39 ? 3.064 -23.203 -10.641 1 85.94 39 LYS B C 1
ATOM 1509 O O . LYS B 1 39 ? 2.328 -23.719 -11.484 1 85.94 39 LYS B O 1
ATOM 1514 N N . LEU B 1 40 ? 3.607 -22.016 -10.773 1 82.56 40 LEU B N 1
ATOM 1515 C CA . LEU B 1 40 ? 3.344 -21.203 -11.961 1 82.56 40 LEU B CA 1
ATOM 1516 C C . LEU B 1 40 ? 4.297 -21.578 -13.094 1 82.56 40 LEU B C 1
ATOM 1518 O O . LEU B 1 40 ? 4.02 -21.297 -14.258 1 82.56 40 LEU B O 1
ATOM 1522 N N . SER B 1 41 ? 5.539 -21.984 -12.805 1 68.5 41 SER B N 1
ATOM 1523 C CA . SER B 1 41 ? 6.488 -22.406 -13.82 1 68.5 41 SER B CA 1
ATOM 1524 C C . SER B 1 41 ? 5.973 -23.641 -14.578 1 68.5 41 SER B C 1
ATOM 1526 O O . SER B 1 41 ? 6.238 -23.797 -15.773 1 68.5 41 SER B O 1
ATOM 1528 N N . THR B 1 42 ? 5.402 -24.484 -13.906 1 56.91 42 THR B N 1
ATOM 1529 C CA . THR B 1 42 ? 4.891 -25.703 -14.523 1 56.91 42 THR B CA 1
ATOM 1530 C C . THR B 1 42 ? 3.697 -25.391 -15.422 1 56.91 42 THR B C 1
ATOM 1532 O O . THR B 1 42 ? 3.408 -26.141 -16.359 1 56.91 42 THR B O 1
ATOM 1535 N N . GLN B 1 43 ? 2.996 -24.312 -15.148 1 54.16 43 GLN B N 1
ATOM 1536 C CA . GLN B 1 43 ? 1.884 -23.891 -15.992 1 54.16 43 GLN B CA 1
ATOM 1537 C C . GLN B 1 43 ? 2.385 -23.25 -17.281 1 54.16 43 GLN B C 1
ATOM 1539 O O . GLN B 1 43 ? 1.587 -22.875 -18.141 1 54.16 43 GLN B O 1
ATOM 1544 N N . HIS B 1 44 ? 3.539 -22.922 -17.391 1 45.97 44 HIS B N 1
ATOM 1545 C CA . HIS B 1 44 ? 4.09 -22.391 -18.641 1 45.97 44 HIS B CA 1
ATOM 1546 C C . HIS B 1 44 ? 3.592 -23.172 -19.844 1 45.97 44 HIS B C 1
ATOM 1548 O O . HIS B 1 44 ? 4.016 -22.906 -20.969 1 45.97 44 HIS B O 1
ATOM 1554 N N . LEU B 1 45 ? 3.129 -24.328 -19.812 1 42.34 45 LEU B N 1
ATOM 1555 C CA . LEU B 1 45 ? 2.838 -24.703 -21.188 1 42.34 45 LEU B CA 1
ATOM 1556 C C . LEU B 1 45 ? 1.873 -23.703 -21.828 1 42.34 45 LEU B C 1
ATOM 1558 O O . LEU B 1 45 ? 0.712 -24.031 -22.078 1 42.34 45 LEU B O 1
ATOM 1562 N N . TYR B 1 46 ? 1.817 -22.469 -21.266 1 39.41 46 TYR B N 1
ATOM 1563 C CA . TYR B 1 46 ? 0.913 -21.547 -21.953 1 39.41 46 TYR B CA 1
ATOM 1564 C C . TYR B 1 46 ? 1.413 -21.234 -23.344 1 39.41 46 TYR B C 1
ATOM 1566 O O . TYR B 1 46 ? 2.604 -20.984 -23.547 1 39.41 46 TYR B O 1
ATOM 1574 N N . HIS B 1 47 ? 0.992 -21.844 -24.297 1 42.44 47 HIS B N 1
ATOM 1575 C CA . HIS B 1 47 ? 1.176 -21.5 -25.703 1 42.44 47 HIS B CA 1
ATOM 1576 C C . HIS B 1 47 ? 0.877 -20.031 -25.969 1 42.44 47 HIS B C 1
ATOM 1578 O O . HIS B 1 47 ? -0.19 -19.531 -25.594 1 42.44 47 HIS B O 1
ATOM 1584 N N . PRO B 1 48 ? 1.861 -19.156 -26.266 1 42.09 48 PRO B N 1
ATOM 1585 C CA . PRO B 1 48 ? 1.761 -17.75 -26.641 1 42.09 48 PRO B CA 1
ATOM 1586 C C . PRO B 1 48 ? 0.462 -17.422 -27.375 1 42.09 48 PRO B C 1
ATOM 1588 O O . PRO B 1 48 ? 0.166 -16.266 -27.625 1 42.09 48 PRO B O 1
ATOM 1591 N N . THR B 1 49 ? 0.063 -18.25 -28.281 1 41.59 49 THR B N 1
ATOM 1592 C CA . THR B 1 49 ? -0.954 -17.828 -29.25 1 41.59 49 THR B CA 1
ATOM 1593 C C . THR B 1 49 ? -2.268 -17.516 -28.531 1 41.59 49 THR B C 1
ATOM 1595 O O . THR B 1 49 ? -3.098 -16.766 -29.062 1 41.59 49 THR B O 1
ATOM 1598 N N . GLN B 1 50 ? -2.949 -18.531 -27.812 1 41.66 50 GLN B N 1
ATOM 1599 C CA . GLN B 1 50 ? -4.367 -18.438 -27.484 1 41.66 50 GLN B CA 1
ATOM 1600 C C . GLN B 1 50 ? -4.582 -17.641 -26.188 1 41.66 50 GLN B C 1
ATOM 1602 O O . GLN B 1 50 ? -3.82 -17.781 -25.234 1 41.66 50 GLN B O 1
ATOM 1607 N N . VAL B 1 51 ? -5.008 -16.391 -26.266 1 44.69 51 VAL B N 1
ATOM 1608 C CA . VAL B 1 51 ? -5.578 -15.578 -25.188 1 44.69 51 VAL B CA 1
ATOM 1609 C C . VAL B 1 51 ? -6.164 -16.484 -24.109 1 44.69 51 VAL B C 1
ATOM 1611 O O . VAL B 1 51 ? -7.148 -17.188 -24.359 1 44.69 51 VAL B O 1
ATOM 1614 N N . GLU B 1 52 ? -5.477 -17.203 -23.359 1 47.69 52 GLU B N 1
ATOM 1615 C CA . GLU B 1 52 ? -6.074 -18.172 -22.438 1 47.69 52 GLU B CA 1
ATOM 1616 C C . GLU B 1 52 ? -6.965 -17.469 -21.422 1 47.69 52 GLU B C 1
ATOM 1618 O O . GLU B 1 52 ? -6.676 -16.359 -20.984 1 47.69 52 GLU B O 1
ATOM 1623 N N . ILE B 1 53 ? -8.312 -17.719 -21.375 1 55.84 53 ILE B N 1
ATOM 1624 C CA . ILE B 1 53 ? -9.32 -17.484 -20.359 1 55.84 53 ILE B CA 1
ATOM 1625 C C . ILE B 1 53 ? -8.68 -17.578 -18.969 1 55.84 53 ILE B C 1
ATOM 1627 O O . ILE B 1 53 ? -8.062 -18.594 -18.641 1 55.84 53 ILE B O 1
ATOM 1631 N N . VAL B 1 54 ? -8.398 -16.422 -18.438 1 65.06 54 VAL B N 1
ATOM 1632 C CA . VAL B 1 54 ? -7.918 -16.406 -17.062 1 65.06 54 VAL B CA 1
ATOM 1633 C C . VAL B 1 54 ? -8.711 -17.406 -16.219 1 65.06 54 VAL B C 1
ATOM 1635 O O . VAL B 1 54 ? -9.938 -17.312 -16.141 1 65.06 54 VAL B O 1
ATOM 1638 N N . GLN B 1 55 ? -8.133 -18.516 -15.922 1 79.75 55 GLN B N 1
ATOM 1639 C CA . GLN B 1 55 ? -8.766 -19.547 -15.109 1 79.75 55 GLN B CA 1
ATOM 1640 C C . GLN B 1 55 ? -8.617 -19.234 -13.617 1 79.75 55 GLN B C 1
ATOM 1642 O O . GLN B 1 55 ? -7.598 -18.688 -13.188 1 79.75 55 GLN B O 1
ATOM 1647 N N . SER B 1 56 ? -9.633 -19.516 -12.906 1 85.06 56 SER B N 1
ATOM 1648 C CA . SER B 1 56 ? -9.719 -19.25 -11.477 1 85.06 56 SER B CA 1
ATOM 1649 C C . SER B 1 56 ? -8.547 -19.875 -10.727 1 85.06 56 SER B C 1
ATOM 1651 O O . SER B 1 56 ? -8.016 -19.281 -9.789 1 85.06 56 SER B O 1
ATOM 1653 N N . ASN B 1 57 ? -8.078 -21.016 -11.188 1 87.94 57 ASN B N 1
ATOM 1654 C CA . ASN B 1 57 ? -6.988 -21.703 -10.5 1 87.94 57 ASN B CA 1
ATOM 1655 C C . ASN B 1 57 ? -5.664 -20.953 -10.656 1 87.94 57 ASN B C 1
ATOM 1657 O O . ASN B 1 57 ? -4.855 -20.906 -9.734 1 87.94 57 ASN B O 1
ATOM 1661 N N . VAL B 1 58 ? -5.461 -20.406 -11.828 1 87.19 58 VAL B N 1
ATOM 1662 C CA . VAL B 1 58 ? -4.25 -19.641 -12.07 1 87.19 58 VAL B CA 1
ATOM 1663 C C . VAL B 1 58 ? -4.281 -18.359 -11.25 1 87.19 58 VAL B C 1
ATOM 1665 O O . VAL B 1 58 ? -3.275 -17.969 -10.641 1 87.19 58 VAL B O 1
ATOM 1668 N N . VAL B 1 59 ? -5.453 -17.75 -11.219 1 91.81 59 VAL B N 1
ATOM 1669 C CA . VAL B 1 59 ? -5.594 -16.516 -10.438 1 91.81 59 VAL B CA 1
ATOM 1670 C C . VAL B 1 59 ? -5.395 -16.828 -8.961 1 91.81 59 VAL B C 1
ATOM 1672 O O . VAL B 1 59 ? -4.801 -16.031 -8.227 1 91.81 59 VAL B O 1
ATOM 1675 N N . PHE B 1 60 ? -5.84 -18.016 -8.516 1 94.06 60 PHE B N 1
ATOM 1676 C CA . PHE B 1 60 ? -5.594 -18.422 -7.141 1 94.06 60 PHE B CA 1
ATOM 1677 C C . PHE B 1 60 ? -4.102 -18.531 -6.863 1 94.06 60 PHE B C 1
ATOM 1679 O O . PHE B 1 60 ? -3.617 -18.016 -5.848 1 94.06 60 PHE B O 1
ATOM 1686 N N . ASP B 1 61 ? -3.414 -19.125 -7.746 1 92.88 61 ASP B N 1
ATOM 1687 C CA . ASP B 1 61 ? -1.981 -19.312 -7.547 1 92.88 61 ASP B CA 1
ATOM 1688 C C . ASP B 1 61 ? -1.248 -17.984 -7.523 1 92.88 61 ASP B C 1
ATOM 1690 O O . ASP B 1 61 ? -0.37 -17.766 -6.688 1 92.88 61 ASP B O 1
ATOM 1694 N N . ILE B 1 62 ? -1.571 -17.109 -8.383 1 93.19 62 ILE B N 1
ATOM 1695 C CA . ILE B 1 62 ? -0.948 -15.789 -8.422 1 93.19 62 ILE B CA 1
ATOM 1696 C C . ILE B 1 62 ? -1.303 -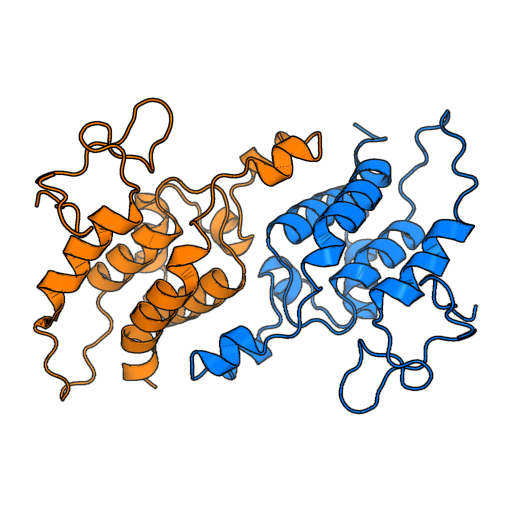15.008 -7.156 1 93.19 62 ILE B C 1
ATOM 1698 O O . ILE B 1 62 ? -0.433 -14.398 -6.531 1 93.19 62 ILE B O 1
ATOM 1702 N N . SER B 1 63 ? -2.561 -15.055 -6.777 1 96.38 63 SER B N 1
ATOM 1703 C CA . SER B 1 63 ? -3.012 -14.367 -5.57 1 96.38 63 SER B CA 1
ATOM 1704 C C . SER B 1 63 ? -2.301 -14.898 -4.332 1 96.38 63 SER B C 1
ATOM 1706 O O . SER B 1 63 ? -2.004 -14.141 -3.406 1 96.38 63 SER B O 1
ATOM 1708 N N . SER B 1 64 ? -2.068 -16.188 -4.297 1 97.06 64 SER B N 1
ATOM 1709 C CA . SER B 1 64 ? -1.447 -16.812 -3.131 1 97.06 64 SER B CA 1
ATOM 1710 C C . SER B 1 64 ? -0.037 -16.281 -2.906 1 97.06 64 SER B C 1
ATOM 1712 O O . SER B 1 64 ? 0.435 -16.203 -1.77 1 97.06 64 SER B O 1
ATOM 1714 N N . LEU B 1 65 ? 0.654 -15.867 -3.98 1 96.5 65 LEU B N 1
ATOM 1715 C CA . LEU B 1 65 ? 1.98 -15.273 -3.844 1 96.5 65 LEU B CA 1
ATOM 1716 C C . LEU B 1 65 ? 1.927 -14.008 -2.988 1 96.5 65 LEU B C 1
ATOM 1718 O O . LEU B 1 65 ? 2.822 -13.766 -2.176 1 96.5 65 LEU B O 1
ATOM 1722 N N . MET B 1 66 ? 0.873 -13.242 -3.119 1 96.94 66 MET B N 1
ATOM 1723 C CA . MET B 1 66 ? 0.763 -11.914 -2.535 1 96.94 66 MET B CA 1
ATOM 1724 C C . MET B 1 66 ? -0.007 -11.953 -1.221 1 96.94 66 MET B C 1
ATOM 1726 O O . MET B 1 66 ? 0.239 -11.141 -0.325 1 96.94 66 MET B O 1
ATOM 1730 N N . LEU B 1 67 ? -0.899 -12.938 -1.078 1 98 67 LEU B N 1
ATOM 1731 C CA . LEU B 1 67 ? -1.862 -12.836 0.012 1 98 67 LEU B CA 1
ATOM 1732 C C . LEU B 1 67 ? -1.621 -13.922 1.053 1 98 67 LEU B C 1
ATOM 1734 O O . LEU B 1 67 ? -1.919 -13.734 2.234 1 98 67 LEU B O 1
ATOM 1738 N N . TYR B 1 68 ? -1.155 -15.078 0.674 1 97.44 68 TYR B N 1
ATOM 1739 C CA . TYR B 1 68 ? -1.018 -16.188 1.618 1 97.44 68 TYR B CA 1
ATOM 1740 C C . TYR B 1 68 ? -0.159 -15.773 2.811 1 97.44 68 TYR B C 1
ATOM 1742 O O . TYR B 1 68 ? 1.003 -15.391 2.645 1 97.44 68 TYR B O 1
ATOM 1750 N N . GLY B 1 69 ? -0.773 -15.812 3.924 1 95.56 69 GLY B N 1
ATOM 1751 C CA . GLY B 1 69 ? -0.049 -15.57 5.16 1 95.56 69 GLY B CA 1
ATOM 1752 C C . GLY B 1 69 ? 0.269 -14.102 5.387 1 95.56 69 GLY B C 1
ATOM 1753 O O . GLY B 1 69 ? 1.016 -13.758 6.305 1 95.56 69 GLY B O 1
ATOM 1754 N N . THR B 1 70 ? -0.115 -13.242 4.551 1 96.75 70 THR B N 1
ATOM 1755 C CA . THR B 1 70 ? 0.174 -11.82 4.695 1 96.75 70 THR B CA 1
ATOM 1756 C C . THR B 1 70 ? -0.942 -11.117 5.461 1 96.75 70 THR B C 1
ATOM 1758 O O . THR B 1 70 ? -2.023 -11.68 5.648 1 96.75 70 THR B O 1
ATOM 1761 N N . GLN B 1 71 ? -0.582 -9.969 5.922 1 95.75 71 GLN B N 1
ATOM 1762 C CA . GLN B 1 71 ? -1.521 -9.18 6.711 1 95.75 71 GLN B CA 1
ATOM 1763 C C . GLN B 1 71 ? -1.993 -7.949 5.941 1 95.75 71 GLN B C 1
ATOM 1765 O O . GLN B 1 71 ? -2.98 -7.316 6.316 1 95.75 71 GLN B O 1
ATOM 1770 N N . ALA B 1 72 ? -1.309 -7.582 4.941 1 96.62 72 ALA B N 1
ATOM 1771 C CA . ALA B 1 72 ? -1.619 -6.434 4.09 1 96.62 72 ALA B CA 1
ATOM 1772 C C . ALA B 1 72 ? -1.066 -6.629 2.682 1 96.62 72 ALA B C 1
ATOM 1774 O O . ALA B 1 72 ? -0.242 -7.516 2.449 1 96.62 72 ALA B O 1
ATOM 1775 N N . VAL B 1 73 ? -1.577 -5.863 1.771 1 97.44 73 VAL B N 1
ATOM 1776 C CA . VAL B 1 73 ? -1.147 -5.957 0.38 1 97.44 73 VAL B CA 1
ATOM 1777 C C . VAL B 1 73 ? -0.646 -4.594 -0.098 1 97.44 73 VAL B C 1
ATOM 1779 O O . VAL B 1 73 ? -1.353 -3.59 0.016 1 97.44 73 VAL B O 1
ATOM 1782 N N . PRO B 1 74 ? 0.588 -4.586 -0.593 1 95.69 74 PRO B N 1
ATOM 1783 C CA . PRO B 1 74 ? 1.062 -3.322 -1.169 1 95.69 74 PRO B CA 1
ATOM 1784 C C . PRO B 1 74 ? 0.153 -2.805 -2.281 1 95.69 74 PRO B C 1
ATOM 1786 O O . PRO B 1 74 ? -0.384 -3.592 -3.062 1 95.69 74 PRO B O 1
ATOM 1789 N N . VAL B 1 75 ? 0.074 -1.545 -2.4 1 95.31 75 VAL B N 1
ATOM 1790 C CA . VAL B 1 75 ? -0.982 -0.938 -3.203 1 95.31 75 VAL B CA 1
ATOM 1791 C C . VAL B 1 75 ? -0.778 -1.29 -4.676 1 95.31 75 VAL B C 1
ATOM 1793 O O . VAL B 1 75 ? -1.746 -1.472 -5.418 1 95.31 75 VAL B O 1
ATOM 1796 N N . ARG B 1 76 ? 0.399 -1.359 -5.188 1 93.12 76 ARG B N 1
ATOM 1797 C CA . ARG B 1 76 ? 0.612 -1.703 -6.59 1 93.12 76 ARG B CA 1
ATOM 1798 C C . ARG B 1 76 ? 0.184 -3.139 -6.871 1 93.12 76 ARG B C 1
ATOM 1800 O O . ARG B 1 76 ? -0.383 -3.428 -7.926 1 93.12 76 ARG B O 1
ATOM 1807 N N . LEU B 1 77 ? 0.471 -3.98 -5.938 1 95.06 77 LEU B N 1
ATOM 1808 C CA . LEU B 1 77 ? 0.034 -5.363 -6.082 1 95.06 77 LEU B CA 1
ATOM 1809 C C . LEU B 1 77 ? -1.476 -5.48 -5.902 1 95.06 77 LEU B C 1
ATOM 1811 O O . LEU B 1 77 ? -2.117 -6.328 -6.527 1 95.06 77 LEU B O 1
ATOM 1815 N N . LYS B 1 78 ? -2.016 -4.629 -5.059 1 95.94 78 LYS B N 1
ATOM 1816 C CA . LYS B 1 78 ? -3.467 -4.578 -4.91 1 95.94 78 LYS B CA 1
ATOM 1817 C C . LYS B 1 78 ? -4.141 -4.211 -6.227 1 95.94 78 LYS B C 1
ATOM 1819 O O . LYS B 1 78 ? -5.172 -4.789 -6.586 1 95.94 78 LYS B O 1
ATOM 1824 N N . ILE B 1 79 ? -3.598 -3.305 -6.898 1 93.69 79 ILE B N 1
ATOM 1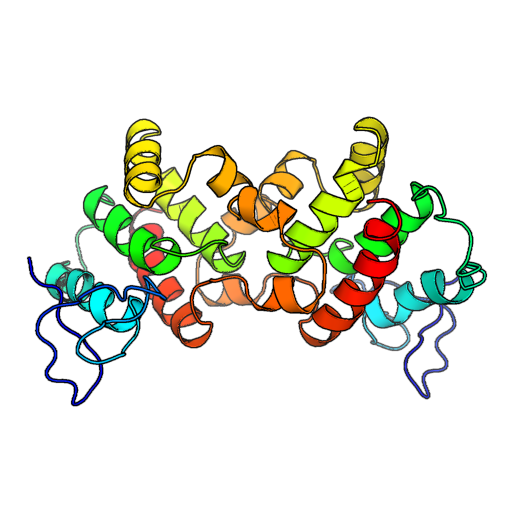825 C CA . ILE B 1 79 ? -4.133 -2.891 -8.188 1 93.69 79 ILE B CA 1
ATOM 1826 C C . ILE B 1 79 ? -4.074 -4.059 -9.172 1 93.69 79 ILE B C 1
ATOM 1828 O O . ILE B 1 79 ? -5.039 -4.316 -9.898 1 93.69 79 ILE B O 1
ATOM 1832 N N . LEU B 1 80 ? -3.002 -4.688 -9.188 1 91.75 80 LEU B N 1
ATOM 1833 C CA . LEU B 1 80 ? -2.836 -5.852 -10.055 1 91.75 80 LEU B CA 1
ATOM 1834 C C . LEU B 1 80 ? -3.871 -6.922 -9.727 1 91.75 80 LEU B C 1
ATOM 1836 O O . LEU B 1 80 ? -4.516 -7.465 -10.625 1 91.75 80 LEU B O 1
ATOM 1840 N N . LEU B 1 81 ? -4.027 -7.203 -8.445 1 94.06 81 LEU B N 1
ATOM 1841 C CA . LEU B 1 81 ? -4.992 -8.211 -8.016 1 94.06 81 LEU B CA 1
ATOM 1842 C C . LEU B 1 81 ? -6.41 -7.801 -8.391 1 94.06 81 LEU B C 1
ATOM 1844 O O . LEU B 1 81 ? -7.215 -8.633 -8.805 1 94.06 81 LEU B O 1
ATOM 1848 N N . ASP B 1 82 ? -6.711 -6.566 -8.234 1 93.31 82 ASP B N 1
ATOM 1849 C CA . ASP B 1 82 ? -8.023 -6.074 -8.625 1 93.31 82 ASP B CA 1
ATOM 1850 C C . ASP B 1 82 ? -8.297 -6.348 -10.102 1 93.31 82 ASP B C 1
ATOM 1852 O O . ASP B 1 82 ? -9.414 -6.711 -10.477 1 93.31 82 ASP B O 1
ATOM 1856 N N . ARG B 1 83 ? -7.336 -6.137 -10.852 1 89.75 83 ARG B N 1
ATOM 1857 C CA . ARG B 1 83 ? -7.48 -6.398 -12.281 1 89.75 83 ARG B CA 1
ATOM 1858 C C . ARG B 1 83 ? -7.719 -7.883 -12.539 1 89.75 83 ARG B C 1
ATOM 1860 O O . ARG B 1 83 ? -8.586 -8.242 -13.344 1 89.75 83 ARG B O 1
ATOM 1867 N N . LEU B 1 84 ? -6.969 -8.703 -11.953 1 90.19 84 LEU B N 1
ATOM 1868 C CA . LEU B 1 84 ? -7.137 -10.141 -12.109 1 90.19 84 LEU B CA 1
ATOM 1869 C C . LEU B 1 84 ? -8.516 -10.586 -11.625 1 90.19 84 LEU B C 1
ATOM 1871 O O . LEU B 1 84 ? -9.172 -11.398 -12.281 1 90.19 84 LEU B O 1
ATOM 1875 N N . PHE B 1 85 ? -8.961 -10.047 -10.492 1 92.75 85 PHE B N 1
ATOM 1876 C CA . PHE B 1 85 ? -10.234 -10.422 -9.898 1 92.75 85 PHE B CA 1
ATOM 1877 C C . PHE B 1 85 ? -11.398 -9.891 -10.727 1 92.75 85 PHE B C 1
ATOM 1879 O O . PHE B 1 85 ? -12.508 -10.438 -10.664 1 92.75 85 PHE B O 1
ATOM 1886 N N . SER B 1 86 ? -11.18 -8.805 -11.477 1 89.88 86 SER B N 1
ATOM 1887 C CA . SER B 1 86 ? -12.25 -8.164 -12.234 1 89.88 86 SER B CA 1
ATOM 1888 C C . SER B 1 86 ? -12.758 -9.078 -13.344 1 89.88 86 SER B C 1
ATOM 1890 O O . SER B 1 86 ? -13.875 -8.898 -13.836 1 89.88 86 SER B O 1
ATOM 1892 N N . VAL B 1 87 ? -12.008 -10.094 -13.766 1 85.56 87 VAL B N 1
ATOM 1893 C CA . VAL B 1 87 ? -12.414 -10.961 -14.859 1 85.56 87 VAL B CA 1
ATOM 1894 C C . VAL B 1 87 ? -13.016 -12.25 -14.305 1 85.56 87 VAL B C 1
ATOM 1896 O O . VAL B 1 87 ? -13.383 -13.148 -15.07 1 85.56 87 VAL B O 1
ATOM 1899 N N . LEU B 1 88 ? -13.109 -12.414 -13.055 1 90.94 88 LEU B N 1
ATOM 1900 C CA . LEU B 1 88 ? -13.68 -13.586 -12.406 1 90.94 88 LEU B CA 1
ATOM 1901 C C . LEU B 1 88 ? -15.078 -13.289 -11.875 1 90.94 88 LEU B C 1
ATOM 1903 O O . LEU B 1 88 ? -15.43 -12.125 -11.664 1 90.94 88 LEU B O 1
ATOM 1907 N N . LYS B 1 89 ? -15.891 -14.336 -11.742 1 94.31 89 LYS B N 1
ATOM 1908 C CA . LYS B 1 89 ? -17.156 -14.195 -11.031 1 94.31 89 LYS B CA 1
ATOM 1909 C C . LYS B 1 89 ? -16.922 -13.898 -9.547 1 94.31 89 LYS B C 1
ATOM 1911 O O . LYS B 1 89 ? -15.953 -14.367 -8.961 1 94.31 89 LYS B O 1
ATOM 1916 N N . GLN B 1 90 ? -17.828 -13.164 -8.977 1 95.56 90 GLN B N 1
ATOM 1917 C CA . GLN B 1 90 ? -17.719 -12.766 -7.578 1 95.56 90 GLN B CA 1
ATOM 1918 C C . GLN B 1 90 ? -17.531 -13.984 -6.672 1 95.56 90 GLN B C 1
ATOM 1920 O O . GLN B 1 90 ? -16.766 -13.938 -5.715 1 95.56 90 GLN B O 1
ATOM 1925 N N . GLU B 1 91 ? -18.234 -15 -6.973 1 96.88 91 GLU B N 1
ATOM 1926 C CA . GLU B 1 91 ? -18.141 -16.203 -6.16 1 96.88 91 GLU B CA 1
ATOM 1927 C C . GLU B 1 91 ? -16.75 -16.812 -6.219 1 96.88 91 GLU B C 1
ATOM 1929 O O . GLU B 1 91 ? -16.25 -17.344 -5.223 1 96.88 91 GLU B O 1
ATOM 1934 N N . GLU B 1 92 ? -16.141 -16.734 -7.34 1 96.19 92 GLU B N 1
ATOM 1935 C CA . GLU B 1 92 ? -14.781 -17.219 -7.5 1 96.19 92 GLU B CA 1
ATOM 1936 C C . GLU B 1 92 ? -13.797 -16.391 -6.688 1 96.19 92 GLU B C 1
ATOM 1938 O O . GLU B 1 92 ? -12.898 -16.938 -6.043 1 96.19 92 GLU B O 1
ATOM 1943 N N . VAL B 1 93 ? -14.031 -15.125 -6.734 1 97.12 93 VAL B N 1
ATOM 1944 C CA . VAL B 1 93 ? -13.172 -14.219 -5.977 1 97.12 93 VAL B CA 1
ATOM 1945 C C . VAL B 1 93 ? -13.297 -14.523 -4.484 1 97.12 93 VAL B C 1
ATOM 1947 O O . VAL B 1 93 ? -12.289 -14.633 -3.781 1 97.12 93 VAL B O 1
ATOM 1950 N N . LEU B 1 94 ? -14.508 -14.711 -4.031 1 98.06 94 LEU B N 1
ATOM 1951 C CA . LEU B 1 94 ? -14.758 -15.016 -2.625 1 98.06 94 LEU B CA 1
ATOM 1952 C C . LEU B 1 94 ? -14.086 -16.328 -2.229 1 98.06 94 LEU B C 1
ATOM 1954 O O . LEU B 1 94 ? -13.508 -16.438 -1.146 1 98.06 94 LEU B O 1
ATOM 1958 N N . HIS B 1 95 ? -14.133 -17.25 -3.078 1 97.75 95 HIS B N 1
ATOM 1959 C CA . HIS B 1 95 ? -13.516 -18.547 -2.818 1 97.75 95 HIS B CA 1
ATOM 1960 C C . HIS B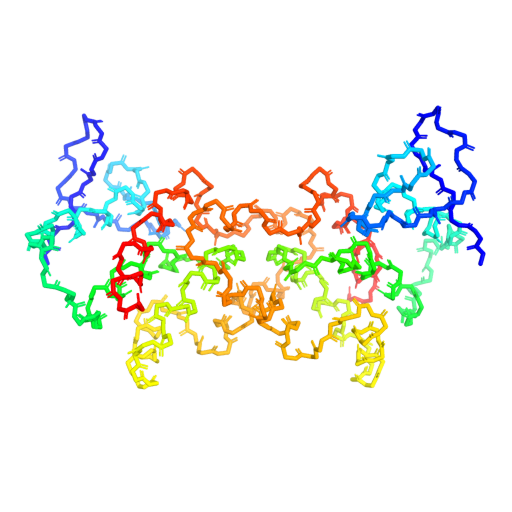 1 95 ? -12 -18.422 -2.703 1 97.75 95 HIS B C 1
ATOM 1962 O O . HIS B 1 95 ? -11.391 -19 -1.804 1 97.75 95 HIS B O 1
ATOM 1968 N N . ILE B 1 96 ? -11.422 -17.656 -3.586 1 97.69 96 ILE B N 1
ATOM 1969 C CA . ILE B 1 96 ? -9.977 -17.438 -3.584 1 97.69 96 ILE B CA 1
ATOM 1970 C C . ILE B 1 96 ? -9.562 -16.75 -2.287 1 97.69 96 ILE B C 1
ATOM 1972 O O . ILE B 1 96 ? -8.648 -17.203 -1.597 1 97.69 96 ILE B O 1
ATOM 1976 N N . LEU B 1 97 ? -10.25 -15.664 -1.97 1 98.44 97 LEU B N 1
ATOM 1977 C CA . LEU B 1 97 ? -9.914 -14.891 -0.778 1 98.44 97 LEU B CA 1
ATOM 1978 C C . LEU B 1 97 ? -10.062 -15.742 0.48 1 98.44 97 LEU B C 1
ATOM 1980 O O . LEU B 1 97 ? -9.18 -15.75 1.337 1 98.44 97 LEU B O 1
ATOM 1984 N N . HIS B 1 98 ? -11.141 -16.453 0.542 1 97.75 98 HIS B N 1
ATOM 1985 C CA . HIS B 1 98 ? -11.367 -17.312 1.692 1 97.75 98 HIS B CA 1
ATOM 1986 C C . HIS B 1 98 ? -10.266 -18.359 1.818 1 97.75 98 HIS B C 1
ATOM 1988 O O . HIS B 1 98 ? -9.781 -18.625 2.92 1 97.75 98 HIS B O 1
ATOM 1994 N N . GLY B 1 99 ? -9.93 -18.953 0.742 1 97.19 99 GLY B N 1
ATOM 1995 C CA . GLY B 1 99 ? -8.875 -19.953 0.739 1 97.19 99 GLY B CA 1
ATOM 1996 C C . GLY B 1 99 ? -7.535 -19.406 1.193 1 97.19 99 GLY B C 1
ATOM 1997 O O . GLY B 1 99 ? -6.676 -20.172 1.646 1 97.19 99 GLY B O 1
ATOM 1998 N N . LEU B 1 100 ? -7.379 -18.125 1.127 1 97.62 100 LEU B N 1
ATOM 1999 C CA . LEU B 1 100 ? -6.105 -17.5 1.469 1 97.62 100 LEU B CA 1
ATOM 2000 C C . LEU B 1 100 ? -6.199 -16.781 2.812 1 97.62 100 LEU B C 1
ATOM 2002 O O . LEU B 1 100 ? -5.273 -16.078 3.207 1 97.62 100 LEU B O 1
ATOM 2006 N N . GLY B 1 101 ? -7.344 -16.938 3.465 1 95.94 101 GLY B N 1
ATOM 2007 C CA . GLY B 1 101 ? -7.516 -16.391 4.801 1 95.94 101 GLY B CA 1
ATOM 2008 C C . GLY B 1 101 ? -7.945 -14.938 4.805 1 95.94 101 GLY B C 1
ATOM 2009 O O . GLY B 1 101 ? -7.742 -14.227 5.789 1 95.94 101 GLY B O 1
ATOM 2010 N N . TRP B 1 102 ? -8.438 -14.438 3.727 1 97.81 102 TRP B N 1
ATOM 2011 C CA . TRP B 1 102 ? -8.883 -13.055 3.611 1 97.81 102 TRP B CA 1
ATOM 2012 C C . TRP B 1 102 ? -10.398 -12.984 3.445 1 97.81 102 TRP B C 1
ATOM 2014 O O . TRP B 1 102 ? -10.992 -13.812 2.75 1 97.81 102 TRP B O 1
ATOM 2024 N N . THR B 1 103 ? -11.062 -12.039 4.07 1 97.38 103 THR B N 1
ATOM 2025 C CA . THR B 1 103 ? -12.438 -11.695 3.734 1 97.38 103 THR B CA 1
ATOM 2026 C C . THR B 1 103 ? -12.484 -10.672 2.605 1 97.38 103 THR B C 1
ATOM 2028 O O . THR B 1 103 ? -11.484 -10.008 2.32 1 97.38 103 THR B O 1
ATOM 2031 N N . LEU B 1 104 ? -13.625 -10.625 1.971 1 97.44 104 LEU B N 1
ATOM 2032 C CA . LEU B 1 104 ? -13.789 -9.609 0.938 1 97.44 104 LEU B CA 1
ATOM 2033 C C . LEU B 1 104 ? -13.562 -8.211 1.511 1 97.44 104 LEU B C 1
ATOM 2035 O O . LEU B 1 104 ? -12.914 -7.375 0.877 1 97.44 104 LEU B O 1
ATOM 2039 N N . ARG B 1 105 ? -13.984 -7.902 2.676 1 96.44 105 ARG B N 1
ATOM 2040 C CA . ARG B 1 105 ? -13.844 -6.594 3.309 1 96.44 105 ARG B CA 1
ATOM 2041 C C . ARG B 1 105 ? -12.383 -6.27 3.59 1 96.44 105 ARG B C 1
ATOM 2043 O O . ARG B 1 105 ? -11.93 -5.148 3.348 1 96.44 105 ARG B O 1
ATOM 2050 N N . ASP B 1 106 ? -11.672 -7.23 4.105 1 96.81 106 ASP B N 1
ATOM 2051 C CA . ASP B 1 106 ? -10.242 -7.043 4.336 1 96.81 106 ASP B CA 1
ATOM 2052 C C . ASP B 1 106 ? -9.516 -6.738 3.029 1 96.81 106 ASP B C 1
ATOM 2054 O O . ASP B 1 106 ? -8.664 -5.844 2.979 1 96.81 106 ASP B O 1
ATOM 2058 N N . TYR B 1 107 ? -9.914 -7.539 2.072 1 98.38 107 TYR B N 1
ATOM 2059 C CA . TYR B 1 107 ? -9.25 -7.363 0.782 1 98.38 107 TYR B CA 1
ATOM 2060 C C . TYR B 1 107 ? -9.523 -5.977 0.212 1 98.38 107 TYR B C 1
ATOM 2062 O O . TYR B 1 107 ? -8.609 -5.297 -0.252 1 98.38 107 TYR B O 1
ATOM 2070 N N . VAL B 1 108 ? -10.742 -5.539 0.234 1 97.31 108 VAL B N 1
ATOM 2071 C CA . VAL B 1 108 ? -11.109 -4.223 -0.285 1 97.31 108 VAL B CA 1
ATOM 2072 C C . VAL B 1 108 ? -10.352 -3.137 0.474 1 97.31 108 VAL B C 1
ATOM 2074 O O . VAL B 1 108 ? -9.852 -2.184 -0.129 1 97.31 108 VAL B O 1
ATOM 2077 N N . ARG B 1 109 ? -10.172 -3.326 1.698 1 95.5 109 ARG B N 1
ATOM 2078 C CA . ARG B 1 109 ? -9.477 -2.375 2.553 1 95.5 109 ARG B CA 1
ATOM 2079 C C . ARG B 1 109 ? -7.973 -2.389 2.273 1 95.5 109 ARG B C 1
ATOM 2081 O O . ARG B 1 109 ? -7.301 -1.368 2.428 1 95.5 109 ARG B O 1
ATOM 2088 N N . GLY B 1 110 ? -7.441 -3.518 1.909 1 97.38 110 GLY B N 1
ATOM 2089 C CA . GLY B 1 110 ? -6.027 -3.664 1.592 1 97.38 110 GLY B CA 1
ATOM 2090 C C . GLY B 1 110 ? -5.227 -4.301 2.713 1 97.38 110 GLY B C 1
ATOM 2091 O O . GLY B 1 110 ? -4.027 -4.539 2.566 1 97.38 110 GLY B O 1
ATOM 2092 N N . TYR B 1 111 ? -5.887 -4.484 3.879 1 96.31 111 TYR B N 1
ATOM 2093 C CA . TYR B 1 111 ? -5.227 -5.105 5.023 1 96.31 111 TYR B CA 1
ATOM 2094 C C . TYR B 1 111 ? -6.242 -5.812 5.914 1 96.31 111 TYR B C 1
ATOM 2096 O O . TYR B 1 111 ? -7.434 -5.508 5.875 1 96.31 111 TYR B O 1
ATOM 2104 N N . ILE B 1 112 ? -5.742 -6.781 6.652 1 95.12 112 ILE B N 1
ATOM 2105 C CA . ILE B 1 112 ? -6.578 -7.5 7.605 1 95.12 112 ILE B CA 1
ATOM 2106 C C . ILE B 1 112 ? -6.797 -6.641 8.852 1 95.12 112 ILE B C 1
ATOM 2108 O O . ILE B 1 112 ? -5.832 -6.234 9.508 1 95.12 112 ILE B O 1
ATOM 2112 N N . LEU B 1 113 ? -8.039 -6.344 9.266 1 83.12 113 LEU B N 1
ATOM 2113 C CA . LEU B 1 113 ? -8.445 -5.383 10.281 1 83.12 113 LEU B CA 1
ATOM 2114 C C . LEU B 1 113 ? -7.766 -5.68 11.617 1 83.12 113 LEU B C 1
ATOM 2116 O O . LEU B 1 113 ? -7.34 -4.762 12.32 1 83.12 113 LEU B O 1
ATOM 2120 N N . GLN B 1 114 ? -7.68 -6.895 11.953 1 75.56 114 GLN B N 1
ATOM 2121 C CA . GLN B 1 114 ? -7.129 -7.246 13.25 1 75.56 114 GLN B CA 1
ATOM 2122 C C . GLN B 1 114 ? -5.688 -6.758 13.391 1 75.56 114 GLN B C 1
ATOM 2124 O O . GLN B 1 114 ? -5.188 -6.586 14.508 1 75.56 114 GLN B O 1
ATOM 2129 N N . VAL B 1 115 ? -5.152 -6.477 12.312 1 65.5 115 VAL B N 1
ATOM 2130 C CA . VAL B 1 115 ? -3.791 -5.949 12.336 1 65.5 115 VAL B CA 1
ATOM 2131 C C . VAL B 1 115 ? -3.807 -4.5 12.812 1 65.5 115 VAL B C 1
ATOM 2133 O O . VAL B 1 115 ? -2.928 -4.078 13.57 1 65.5 115 VAL B O 1
ATOM 2136 N N . GLY B 1 116 ? -4.758 -3.828 12.469 1 58.09 116 GLY B N 1
ATOM 2137 C CA . GLY B 1 116 ? -4.883 -2.43 12.852 1 58.09 116 GLY B CA 1
ATOM 2138 C C . GLY B 1 116 ? -4.992 -2.225 14.352 1 58.09 116 GLY B C 1
ATOM 2139 O O . GLY B 1 116 ? -4.477 -1.24 14.891 1 58.09 116 GLY B O 1
ATOM 2140 N N . THR B 1 117 ? -5.648 -3.092 14.938 1 57.84 117 THR B N 1
ATOM 2141 C CA . THR B 1 117 ? -5.859 -2.93 16.375 1 57.84 117 THR B CA 1
ATOM 2142 C C . THR B 1 117 ? -4.555 -3.131 17.141 1 57.84 117 THR B C 1
ATOM 2144 O O . THR B 1 117 ? -4.43 -2.701 18.281 1 57.84 117 THR B O 1
ATOM 2147 N N . ARG B 1 118 ? -3.637 -3.619 16.375 1 59.41 118 ARG B N 1
ATOM 2148 C CA . ARG B 1 118 ? -2.4 -3.928 17.094 1 59.41 118 ARG B CA 1
ATOM 2149 C C . ARG B 1 118 ? -1.331 -2.875 16.812 1 59.41 118 ARG B C 1
ATOM 2151 O O . ARG B 1 118 ? -0.255 -2.902 17.406 1 59.41 118 ARG B O 1
ATOM 2158 N N . LEU B 1 119 ? -1.734 -1.971 16 1 65.75 119 LEU B N 1
ATOM 2159 C CA . LEU B 1 119 ? -0.679 -1.061 15.57 1 65.75 119 LEU B CA 1
ATOM 2160 C C . LEU B 1 119 ? -0.586 0.143 16.5 1 65.75 119 LEU B C 1
ATOM 2162 O O . LEU B 1 119 ? -1.03 1.239 16.156 1 65.75 119 LEU B O 1
ATOM 2166 N N . ALA B 1 120 ? -0.013 -0.086 17.625 1 66.56 120 ALA B N 1
ATOM 2167 C CA . ALA B 1 120 ? 0.078 0.891 18.719 1 66.56 120 ALA B CA 1
ATOM 2168 C C . ALA B 1 120 ? 1.277 1.814 18.516 1 66.56 120 ALA B C 1
ATOM 2170 O O . ALA B 1 120 ? 1.269 2.959 18.984 1 66.56 120 ALA B O 1
ATOM 2171 N N . ASN B 1 121 ? 2.256 1.254 17.875 1 76.62 121 ASN B N 1
ATOM 2172 C CA . ASN B 1 121 ? 3.455 2.057 17.672 1 76.62 121 ASN B CA 1
ATOM 2173 C C . ASN B 1 121 ? 4.051 1.827 16.281 1 76.62 121 ASN B C 1
ATOM 2175 O O . ASN B 1 121 ? 3.557 0.998 15.516 1 76.62 121 ASN B O 1
ATOM 2179 N N . ILE B 1 122 ? 5.062 2.602 16.016 1 79.56 122 ILE B N 1
ATOM 2180 C CA . ILE B 1 122 ? 5.66 2.619 14.68 1 79.56 122 ILE B CA 1
ATOM 2181 C C . ILE B 1 122 ? 6.281 1.257 14.375 1 79.56 122 ILE B C 1
ATOM 2183 O O . ILE B 1 122 ? 6.234 0.788 13.234 1 79.56 122 ILE B O 1
ATOM 2187 N N . GLN B 1 123 ? 6.785 0.635 15.344 1 81.62 123 GLN B N 1
ATOM 2188 C CA . GLN B 1 123 ? 7.41 -0.666 15.133 1 81.62 123 GLN B CA 1
ATOM 2189 C C . GLN B 1 123 ? 6.391 -1.705 14.68 1 81.62 123 GLN B C 1
ATOM 2191 O O . GLN B 1 123 ? 6.691 -2.553 13.844 1 81.62 123 GLN B O 1
ATOM 2196 N N . CYS B 1 124 ? 5.285 -1.592 15.18 1 82.69 124 CYS B N 1
ATOM 2197 C CA . CYS B 1 124 ? 4.219 -2.516 14.805 1 82.69 124 CYS B CA 1
ATOM 2198 C C . CYS B 1 124 ? 3.83 -2.338 13.344 1 82.69 124 CYS B C 1
ATOM 2200 O O . CYS B 1 124 ? 3.555 -3.316 12.648 1 82.69 124 CYS B O 1
ATOM 2202 N N . TYR B 1 125 ? 3.881 -1.143 12.867 1 84.25 125 TYR B N 1
ATOM 2203 C CA . TYR B 1 125 ? 3.557 -0.872 11.469 1 84.25 125 TYR B CA 1
ATOM 2204 C C . TYR B 1 125 ? 4.582 -1.509 10.539 1 84.25 125 TYR B C 1
ATOM 2206 O O . TYR B 1 125 ? 4.227 -2.027 9.477 1 84.25 125 TYR B O 1
ATOM 2214 N N . TYR B 1 126 ? 5.734 -1.486 11.008 1 86.06 126 TYR B N 1
ATOM 2215 C CA . TYR B 1 126 ? 6.789 -2.014 10.148 1 86.06 126 TYR B CA 1
ATOM 2216 C C . TYR B 1 126 ? 6.957 -3.516 10.344 1 86.06 126 TYR B C 1
ATOM 2218 O O . TYR B 1 126 ? 7.684 -4.172 9.594 1 86.06 126 TYR B O 1
ATOM 2226 N N . SER B 1 127 ? 6.227 -4.082 11.312 1 87.62 127 SER B N 1
ATOM 2227 C CA . SER B 1 127 ? 6.273 -5.52 11.555 1 87.62 127 SER B CA 1
ATOM 2228 C C . SER B 1 127 ? 5.148 -6.238 10.82 1 87.62 127 SER B C 1
ATOM 2230 O O . SER B 1 127 ? 5 -7.457 10.938 1 87.62 127 SER B O 1
ATOM 2232 N N . LEU B 1 128 ? 4.359 -5.477 10.117 1 90.88 128 LEU B N 1
ATOM 2233 C CA . LEU B 1 128 ? 3.316 -6.082 9.297 1 90.88 128 LEU B CA 1
ATOM 2234 C C . LEU B 1 128 ? 3.906 -7.105 8.336 1 90.88 128 LEU B C 1
ATOM 2236 O O . LEU B 1 128 ? 4.953 -6.867 7.73 1 90.88 128 LEU B O 1
ATOM 2240 N N . ILE B 1 129 ? 3.266 -8.258 8.266 1 93.25 129 ILE B N 1
ATOM 2241 C CA . ILE B 1 129 ? 3.711 -9.289 7.336 1 93.25 129 ILE B CA 1
ATOM 2242 C C . ILE B 1 129 ? 3.146 -9.008 5.945 1 93.25 129 ILE B C 1
ATOM 2244 O O . ILE B 1 129 ? 1.947 -9.172 5.711 1 93.25 129 ILE B O 1
ATOM 2248 N N . ILE B 1 130 ? 3.977 -8.594 5.031 1 94.31 130 ILE B N 1
ATOM 2249 C CA . ILE B 1 130 ? 3.602 -8.336 3.645 1 94.31 130 ILE B CA 1
ATOM 2250 C C . ILE B 1 130 ? 4.613 -8.984 2.705 1 94.31 130 ILE B C 1
ATOM 2252 O O . ILE B 1 130 ? 5.68 -9.43 3.141 1 94.31 130 ILE B O 1
ATOM 2256 N N . VAL B 1 131 ? 4.223 -9.141 1.48 1 96.56 131 VAL B N 1
ATOM 2257 C CA . VAL B 1 131 ? 5.145 -9.727 0.511 1 96.56 131 VAL B CA 1
ATOM 2258 C C . VAL B 1 131 ? 6.398 -8.867 0.402 1 96.56 131 VAL B C 1
ATOM 2260 O O . VAL B 1 131 ? 6.316 -7.633 0.411 1 96.56 131 VAL B O 1
ATOM 2263 N N . SER B 1 132 ? 7.527 -9.562 0.288 1 93.69 132 SER B N 1
ATOM 2264 C CA . SER B 1 132 ? 8.797 -8.844 0.206 1 93.69 132 SER B CA 1
ATOM 2265 C C . SER B 1 132 ? 8.891 -8.039 -1.084 1 93.69 132 SER B C 1
ATOM 2267 O O . SER B 1 132 ? 8.508 -8.516 -2.152 1 93.69 132 SER B O 1
ATOM 2269 N N . LYS B 1 133 ? 9.523 -6.887 -0.995 1 92.38 133 LYS B N 1
ATOM 2270 C CA . LYS B 1 133 ? 9.625 -5.945 -2.107 1 92.38 133 LYS B CA 1
ATOM 2271 C C . LYS B 1 133 ? 10.398 -6.551 -3.271 1 92.38 133 LYS B C 1
ATOM 2273 O O . LYS B 1 133 ? 10.156 -6.219 -4.434 1 92.38 133 LYS B O 1
ATOM 2278 N N . GLN B 1 134 ? 11.289 -7.41 -2.963 1 92.56 134 GLN B N 1
ATOM 2279 C CA . GLN B 1 134 ? 12.148 -7.977 -3.994 1 92.56 134 GLN B CA 1
ATOM 2280 C C . GLN B 1 134 ? 11.336 -8.75 -5.031 1 92.56 134 GLN B C 1
ATOM 2282 O O . GLN B 1 134 ? 11.789 -8.953 -6.156 1 92.56 134 GLN B O 1
ATOM 2287 N N . TRP B 1 135 ? 10.117 -9.148 -4.668 1 93.62 135 TRP B N 1
ATOM 2288 C CA . TRP B 1 135 ? 9.32 -9.992 -5.551 1 93.62 135 TRP B CA 1
ATOM 2289 C C . TRP B 1 135 ? 8.328 -9.156 -6.352 1 93.62 135 TRP B C 1
ATOM 2291 O O . TRP B 1 135 ? 7.664 -9.672 -7.254 1 93.62 135 TRP B O 1
ATOM 2301 N N . ASN B 1 136 ? 8.219 -7.883 -6.047 1 90.88 136 ASN B N 1
ATOM 2302 C CA . ASN B 1 136 ? 7.148 -7.055 -6.594 1 90.88 136 ASN B CA 1
ATOM 2303 C C . ASN B 1 136 ? 7.191 -7.023 -8.117 1 90.88 136 ASN B C 1
ATOM 2305 O O . ASN B 1 136 ? 6.164 -7.219 -8.773 1 90.88 136 ASN B O 1
ATOM 2309 N N . THR B 1 137 ? 8.352 -6.777 -8.641 1 89 137 THR B N 1
ATOM 2310 C CA . THR B 1 137 ? 8.469 -6.684 -10.086 1 89 137 THR B CA 1
ATOM 2311 C C . THR B 1 137 ? 8.109 -8.016 -10.75 1 89 137 THR B C 1
ATOM 2313 O O . THR B 1 137 ? 7.371 -8.047 -11.734 1 89 137 THR B O 1
ATOM 2316 N N . LYS B 1 138 ? 8.633 -9.141 -10.242 1 89.12 138 LYS B N 1
ATOM 2317 C CA . LYS B 1 138 ? 8.328 -10.461 -10.781 1 89.12 138 LYS B CA 1
ATOM 2318 C C . LYS B 1 138 ? 6.832 -10.758 -10.695 1 89.12 138 LYS B C 1
ATOM 2320 O O . LYS B 1 138 ? 6.242 -11.281 -11.641 1 89.12 138 LYS B O 1
ATOM 2325 N N . LEU B 1 139 ? 6.242 -10.406 -9.578 1 91.81 139 LEU B N 1
ATOM 2326 C CA . LEU B 1 139 ? 4.812 -10.625 -9.391 1 91.81 139 LEU B CA 1
ATOM 2327 C C . LEU B 1 139 ? 3.998 -9.805 -10.391 1 91.81 139 LEU B C 1
ATOM 2329 O O . LEU B 1 139 ? 3.021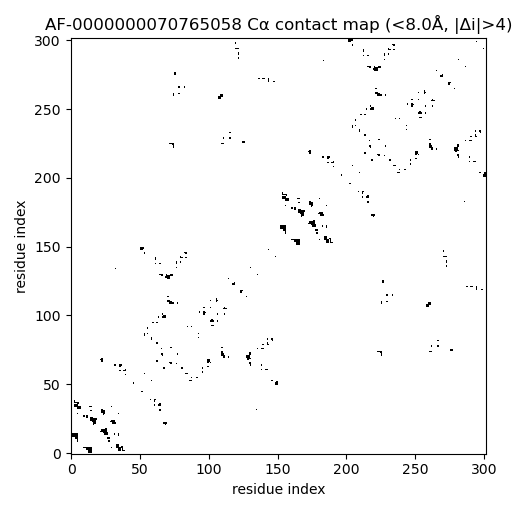 -10.297 -10.953 1 91.81 139 LEU B O 1
ATOM 2333 N N . MET B 1 140 ? 4.445 -8.602 -10.586 1 89.06 140 MET B N 1
ATOM 2334 C CA . MET B 1 140 ? 3.748 -7.734 -11.523 1 89.06 140 MET B CA 1
ATOM 2335 C C . MET B 1 140 ? 3.832 -8.289 -12.945 1 89.06 140 MET B C 1
ATOM 2337 O O . MET B 1 140 ? 2.832 -8.32 -13.664 1 89.06 140 MET B O 1
ATOM 2341 N N . VAL B 1 141 ? 4.961 -8.734 -13.328 1 86.69 141 VAL B N 1
ATOM 2342 C CA . VAL B 1 141 ? 5.168 -9.305 -14.656 1 86.69 141 VAL B CA 1
ATOM 2343 C C . VAL B 1 141 ? 4.301 -10.547 -14.836 1 86.69 141 VAL B C 1
ATOM 2345 O O . VAL B 1 141 ? 3.631 -10.703 -15.852 1 86.69 141 VAL B O 1
ATOM 2348 N N . LEU B 1 142 ? 4.234 -11.344 -13.82 1 84.31 142 LEU B N 1
ATOM 2349 C CA . LEU B 1 142 ? 3.445 -12.57 -13.859 1 84.31 142 LEU B CA 1
ATOM 2350 C C . LEU B 1 142 ? 1.959 -12.258 -13.992 1 84.31 142 LEU B C 1
ATOM 2352 O O . LEU B 1 142 ? 1.254 -12.891 -14.781 1 84.31 142 LEU B O 1
ATOM 2356 N N . GLY B 1 143 ? 1.509 -11.289 -13.281 1 84.5 143 GLY B N 1
ATOM 2357 C CA . GLY B 1 143 ? 0.103 -10.922 -13.328 1 84.5 143 GLY B CA 1
ATOM 2358 C C . GLY B 1 143 ? -0.296 -10.266 -14.641 1 84.5 143 GLY B C 1
ATOM 2359 O O . GLY B 1 143 ? -1.389 -10.508 -15.148 1 84.5 143 GLY B O 1
ATOM 2360 N N . LEU B 1 144 ? 0.598 -9.375 -15.062 1 80.88 144 LEU B N 1
ATOM 2361 C CA . LEU B 1 144 ? 0.3 -8.648 -16.297 1 80.88 144 LEU B CA 1
ATOM 2362 C C . LEU B 1 144 ? 0.256 -9.594 -17.484 1 80.88 144 LEU B C 1
ATOM 2364 O O . LEU B 1 144 ? -0.511 -9.383 -18.422 1 80.88 144 LEU B O 1
ATOM 2368 N N . LYS B 1 145 ? 1.063 -10.602 -17.438 1 76 145 LYS B N 1
ATOM 2369 C CA . LYS B 1 145 ? 1.023 -11.602 -18.516 1 76 145 LYS B CA 1
ATOM 2370 C C . LYS B 1 145 ? -0.312 -12.336 -18.531 1 76 145 LYS B C 1
ATOM 2372 O O . LYS B 1 145 ? -0.828 -12.672 -19.594 1 76 145 LYS B O 1
ATOM 2377 N N . GLN B 1 146 ? -0.873 -12.547 -17.391 1 69.56 146 GLN B N 1
ATOM 2378 C CA . GLN B 1 146 ? -2.164 -13.227 -17.297 1 69.56 146 GLN B CA 1
ATOM 2379 C C . GLN B 1 146 ? -3.309 -12.266 -17.609 1 69.56 146 GLN B C 1
ATOM 2381 O O . GLN B 1 146 ? -4.297 -12.656 -18.234 1 69.56 146 GLN B O 1
ATOM 2386 N N . GLY B 1 147 ? -3.344 -10.945 -17 1 58.41 147 GLY B N 1
ATOM 2387 C CA . GLY B 1 147 ? -4.371 -9.945 -17.219 1 58.41 147 GLY B CA 1
ATOM 2388 C C . GLY B 1 147 ? -4.355 -9.367 -18.625 1 58.41 147 GLY B C 1
ATOM 2389 O O . GLY B 1 147 ? -5.395 -8.969 -19.141 1 58.41 147 GLY B O 1
ATOM 2390 N N . LEU B 1 148 ? -3.193 -8.844 -19.172 1 51.59 148 LEU B N 1
ATOM 2391 C CA . LEU B 1 148 ? -3.07 -8.266 -20.516 1 51.59 148 LEU B CA 1
ATOM 2392 C C . LEU B 1 148 ? -3.574 -9.234 -21.578 1 51.59 148 LEU B C 1
ATOM 2394 O O . LEU B 1 148 ? -3.887 -8.828 -22.703 1 51.59 148 LEU B O 1
ATOM 2398 N N . ILE B 1 149 ? -3.562 -10.484 -21.328 1 42.41 149 ILE B N 1
ATOM 2399 C CA . ILE B 1 149 ? -3.977 -11.328 -22.438 1 42.41 149 ILE B CA 1
ATOM 2400 C C . ILE B 1 149 ? -5.461 -11.117 -22.734 1 42.41 149 ILE B C 1
ATOM 2402 O O . ILE B 1 14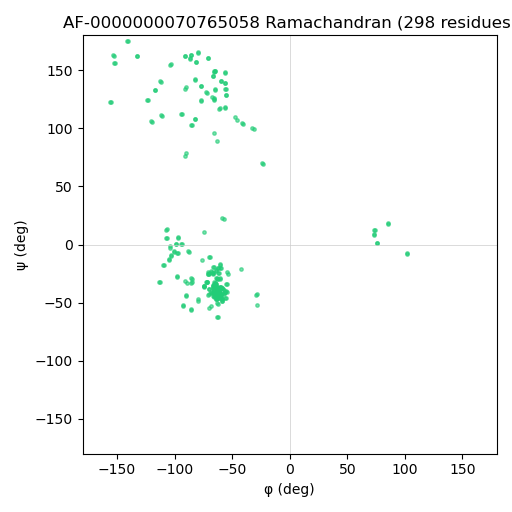9 ? -5.941 -11.422 -23.828 1 42.41 149 ILE B O 1
ATOM 2406 N N . LYS B 1 150 ? -6.297 -10.648 -21.781 1 44.78 150 LYS B N 1
ATOM 2407 C CA . LYS B 1 150 ? -7.652 -10.578 -22.312 1 44.78 150 LYS B CA 1
ATOM 2408 C C . LYS B 1 150 ? -7.93 -9.211 -22.938 1 44.78 150 LYS B C 1
ATOM 2410 O O . LYS B 1 150 ? -8.945 -9.023 -23.609 1 44.78 150 LYS B O 1
ATOM 2415 N N . ASN B 1 151 ? -7.301 -7.98 -22.453 1 37.84 151 ASN B N 1
ATOM 2416 C CA . ASN B 1 151 ? -7.84 -6.828 -23.156 1 37.84 151 ASN B CA 1
ATOM 2417 C C . ASN B 1 151 ? -7.125 -6.605 -24.5 1 37.84 151 ASN B C 1
ATOM 2419 O O . ASN B 1 151 ? -5.898 -6.699 -24.562 1 37.84 151 ASN B O 1
#

Sequence (302 aa):
DAIRCTLVNCTCECFQPGKINLRTCDQCKHGWVAHALDKLSTQHLYHPTQVEIVQSNVVFDISSLMLYGTQAVPVRLKILLDRLFSVLKQEEVLHILHGLGWTLRDYVRGYILQVGTRLANIQCYYSLIIVSKQWNTKLMVLGLKQGLIKNDAIRCTLVNCTCECFQPGKINLRTCDQCKHGWVAHALDKLSTQHLYHPTQVEIVQSNVVFDISSLMLYGTQAVPVRLKILLDRLFSVLKQEEVLHILHGLGWTLRDYVRGYILQVGTRLANIQCYYSLIIVSKQWNTKLMVLGLKQGLIKN

Secondary structure (DSSP, 8-state):
------STT----S--B-SS-TTBBTTT--BHHHHHHHHHHTT----TTS-----HHHHHHHHHHHHTT-SB--HHHHHHHHHHHHTS-HHHHHHHHHHTT--HHHHHHTB-HHHHTT--SHHHHHT-----GGGHHHHHHHHHHHHTTT-/------STT----S--B-SS-TTBBTTT--BHHHHHHHHHHGGG---TTS-----HHHHHHHHHHHHTT-SB--HHHHHHHHHHHHTS-HHHHHHHHHHTT--HHHHHHTB-HHHHTT--SHHHHHT-----GGGHHHHHHHHHHHHTTT-

InterPro domains:
  IPR040436 Protein disconnected-like [PTHR15021] (2-114)

Organism: Anolis carolinensis (NCBI:txid28377)

Solvent-accessible surface area (backbone atoms only — not comparable to full-atom values): 17062 Å² total; per-residue (Å²): 130,74,34,26,44,63,50,84,94,51,85,45,61,53,70,35,66,25,93,87,46,59,42,27,20,62,80,74,65,46,46,43,54,46,14,54,48,39,65,58,58,72,55,53,81,62,58,88,78,61,64,64,76,76,45,71,68,58,50,39,56,57,45,43,55,48,39,45,70,36,44,34,36,55,44,70,58,45,52,52,48,49,56,53,49,67,77,46,57,68,69,56,46,51,50,43,34,48,75,42,75,36,51,71,67,27,55,46,54,32,34,42,64,77,52,60,79,59,48,78,46,73,66,44,60,71,61,58,44,49,60,63,73,88,45,48,64,62,51,49,53,56,46,46,63,54,48,50,50,73,110,130,74,35,27,43,63,49,85,93,49,84,46,62,52,70,35,66,24,93,86,46,60,43,28,22,61,82,76,65,46,46,43,52,45,14,55,48,41,64,56,61,70,55,52,79,60,61,88,78,64,62,62,75,76,44,71,68,58,52,39,54,58,46,43,55,48,38,46,70,36,43,34,37,55,42,68,58,45,52,52,48,48,56,55,48,68,77,46,56,69,67,56,47,51,50,44,35,48,76,43,77,38,51,72,67,27,55,47,54,32,35,43,65,76,54,59,78,58,50,77,46,74,67,45,58,72,61,56,44,49,63,61,72,87,46,47,65,60,50,48,52,56,47,44,60,54,48,51,46,73,108